Protein AF-A0A522A8Y8-F1 (afdb_monomer_lite)

Structure (mmCIF, N/CA/C/O backbone):
data_AF-A0A522A8Y8-F1
#
_entry.id   AF-A0A522A8Y8-F1
#
loop_
_atom_site.group_PDB
_atom_site.id
_atom_site.type_symbol
_atom_site.label_atom_id
_atom_site.label_alt_id
_atom_site.label_comp_id
_atom_site.label_asym_id
_atom_site.label_entity_id
_atom_site.label_seq_id
_atom_site.pdbx_PDB_ins_code
_atom_site.Cartn_x
_atom_site.Cartn_y
_atom_site.Cartn_z
_atom_site.occupancy
_atom_site.B_iso_or_equiv
_atom_site.auth_seq_id
_atom_site.auth_comp_id
_atom_site.auth_asym_id
_atom_site.auth_atom_id
_atom_site.pdbx_PDB_model_num
ATOM 1 N N . MET A 1 1 ? -6.571 -18.319 19.674 1.00 28.30 1 MET A N 1
ATOM 2 C CA . MET A 1 1 ? -5.149 -18.380 19.270 1.00 28.30 1 MET A CA 1
ATOM 3 C C . MET A 1 1 ? -5.105 -18.487 17.754 1.00 28.30 1 MET A C 1
ATOM 5 O O . MET A 1 1 ? -5.369 -19.559 17.233 1.00 28.30 1 MET A O 1
ATOM 9 N N . ASN A 1 2 ? -4.873 -17.379 17.043 1.00 34.97 2 ASN A N 1
ATOM 10 C CA . ASN A 1 2 ? -4.732 -17.420 15.586 1.00 34.97 2 ASN A CA 1
ATOM 11 C C . ASN A 1 2 ? -3.305 -17.845 15.257 1.00 34.97 2 ASN A C 1
ATOM 13 O O . ASN A 1 2 ? -2.367 -17.076 15.461 1.00 34.97 2 ASN A O 1
ATOM 17 N N . ALA A 1 3 ? -3.158 -19.068 14.753 1.00 38.03 3 ALA A N 1
ATOM 18 C CA . ALA A 1 3 ? -1.988 -19.466 13.996 1.00 38.03 3 ALA A CA 1
ATOM 19 C C . ALA A 1 3 ? -1.937 -18.586 12.739 1.00 38.03 3 ALA A C 1
ATOM 21 O O . ALA A 1 3 ? -2.496 -18.930 11.701 1.00 38.03 3 ALA A O 1
ATOM 22 N N . LEU A 1 4 ? -1.316 -17.408 12.849 1.00 43.78 4 LEU A N 1
ATOM 23 C CA . LEU A 1 4 ? -0.840 -16.664 11.691 1.00 43.78 4 LEU A CA 1
ATOM 24 C C . LEU A 1 4 ? 0.284 -17.508 11.102 1.00 43.78 4 LEU A C 1
ATOM 26 O O . LEU A 1 4 ? 1.453 -17.353 11.454 1.00 43.78 4 LEU A O 1
ATOM 30 N N . ALA A 1 5 ? -0.122 -18.481 10.284 1.00 49.91 5 ALA A N 1
ATOM 31 C CA . ALA A 1 5 ? 0.756 -19.261 9.444 1.00 49.91 5 ALA A CA 1
ATOM 32 C C . ALA A 1 5 ? 1.735 -18.287 8.794 1.00 49.91 5 ALA A C 1
ATOM 34 O O . ALA A 1 5 ? 1.325 -17.258 8.251 1.00 49.91 5 ALA A O 1
ATOM 35 N N . GLN A 1 6 ? 3.025 -18.577 8.933 1.00 57.28 6 GLN A N 1
ATOM 36 C CA . GLN A 1 6 ? 4.073 -17.853 8.240 1.00 57.28 6 GLN A CA 1
ATOM 37 C C . GLN A 1 6 ? 3.699 -17.838 6.758 1.00 57.28 6 GLN A C 1
ATOM 39 O O . GLN A 1 6 ? 3.766 -18.856 6.078 1.00 57.28 6 GLN A O 1
ATOM 44 N N . VAL A 1 7 ? 3.208 -16.701 6.273 1.00 60.19 7 VAL A N 1
ATOM 45 C CA . VAL A 1 7 ? 2.967 -16.534 4.849 1.00 60.19 7 VAL A CA 1
ATOM 46 C C . VAL A 1 7 ? 4.350 -16.445 4.232 1.00 60.19 7 VAL A C 1
ATOM 48 O O . VAL A 1 7 ? 5.104 -15.523 4.552 1.00 60.19 7 VAL A O 1
ATOM 51 N N . ASP A 1 8 ? 4.700 -17.410 3.386 1.00 72.75 8 ASP A N 1
ATOM 52 C CA . ASP A 1 8 ? 5.986 -17.376 2.701 1.00 72.75 8 ASP A CA 1
ATOM 53 C C . ASP A 1 8 ? 6.133 -16.039 1.954 1.00 72.75 8 ASP A C 1
ATOM 55 O O . ASP A 1 8 ? 5.164 -15.571 1.336 1.00 72.75 8 ASP A O 1
ATOM 59 N N . PRO A 1 9 ? 7.329 -15.420 1.947 1.00 68.94 9 PRO A N 1
ATOM 60 C CA . PRO A 1 9 ? 7.547 -14.135 1.291 1.00 68.94 9 PRO A CA 1
ATOM 61 C C . PRO A 1 9 ? 6.972 -14.050 -0.138 1.00 68.94 9 PRO A C 1
ATOM 63 O O . PRO A 1 9 ? 6.302 -13.061 -0.434 1.00 68.94 9 PRO A O 1
ATOM 66 N N . PRO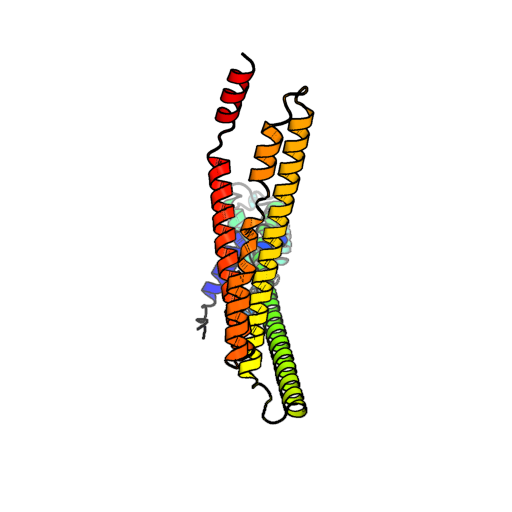 A 1 10 ? 7.103 -15.064 -1.022 1.00 74.88 10 PRO A N 1
ATOM 67 C CA . PRO A 1 10 ? 6.513 -15.025 -2.364 1.00 74.88 10 PRO A CA 1
ATOM 68 C C . PRO A 1 10 ? 4.989 -14.837 -2.387 1.00 74.88 10 PRO A C 1
ATOM 70 O O . PRO A 1 10 ? 4.451 -14.239 -3.320 1.00 74.88 10 PRO A O 1
ATOM 73 N N . THR A 1 11 ? 4.278 -15.334 -1.377 1.00 77.62 11 THR A N 1
ATOM 74 C CA . THR A 1 11 ? 2.822 -15.191 -1.267 1.00 77.62 11 THR A CA 1
ATOM 75 C C . THR A 1 11 ? 2.445 -13.775 -0.831 1.00 77.62 11 THR A C 1
ATOM 77 O O . THR A 1 11 ? 1.519 -13.196 -1.400 1.00 77.62 11 THR A O 1
ATOM 80 N N . ALA A 1 12 ? 3.216 -13.172 0.081 1.00 77.44 12 ALA A N 1
ATOM 81 C CA . ALA A 1 12 ? 3.065 -11.766 0.465 1.00 77.44 12 ALA A CA 1
ATOM 82 C C . ALA A 1 12 ? 3.295 -10.818 -0.730 1.00 77.44 12 ALA A C 1
ATOM 84 O O . ALA A 1 12 ? 2.499 -9.910 -0.969 1.00 77.44 12 ALA A O 1
ATOM 85 N N . TRP A 1 13 ? 4.318 -11.094 -1.546 1.00 81.44 13 TRP A N 1
ATOM 86 C CA . TRP A 1 13 ? 4.577 -10.368 -2.794 1.00 81.44 13 TRP A CA 1
ATOM 87 C C . TRP A 1 13 ? 3.390 -10.430 -3.762 1.00 81.44 13 TRP A C 1
ATOM 89 O O . TRP A 1 13 ? 2.929 -9.398 -4.246 1.00 81.44 13 TRP A O 1
ATOM 99 N N . LYS A 1 14 ? 2.833 -11.628 -3.986 1.00 85.19 14 LYS A N 1
ATOM 100 C CA . LYS A 1 14 ? 1.664 -11.810 -4.862 1.00 85.19 14 LYS A CA 1
ATOM 101 C C . LYS A 1 14 ? 0.424 -11.066 -4.363 1.00 85.19 14 LYS A C 1
ATOM 103 O O . LYS A 1 14 ? -0.373 -10.624 -5.186 1.00 85.19 14 LYS A O 1
ATOM 108 N N . ALA A 1 15 ? 0.224 -10.961 -3.050 1.00 83.62 15 ALA A N 1
ATOM 109 C CA . ALA A 1 15 ? -0.906 -10.228 -2.485 1.00 83.62 15 ALA A CA 1
ATOM 110 C C . ALA A 1 15 ? -0.786 -8.716 -2.750 1.00 83.62 15 ALA A C 1
ATOM 112 O O . ALA A 1 15 ? -1.738 -8.108 -3.241 1.00 83.62 15 ALA A O 1
ATOM 113 N N . ILE A 1 16 ? 0.402 -8.138 -2.534 1.00 86.38 16 ILE A N 1
ATOM 114 C CA . ILE A 1 16 ? 0.683 -6.731 -2.864 1.00 86.38 16 ILE A CA 1
ATOM 115 C C . ILE A 1 16 ? 0.540 -6.481 -4.365 1.00 86.38 16 ILE A C 1
ATOM 117 O O . ILE A 1 16 ? -0.070 -5.491 -4.759 1.00 86.38 16 ILE A O 1
ATOM 121 N N . ASP A 1 17 ? 1.037 -7.389 -5.207 1.00 84.50 17 ASP A N 1
ATOM 122 C CA . ASP A 1 17 ? 0.893 -7.282 -6.660 1.00 84.50 17 ASP A CA 1
ATOM 123 C C . ASP A 1 17 ? -0.574 -7.222 -7.096 1.00 84.50 17 ASP A C 1
ATOM 125 O O . ASP A 1 17 ? -0.945 -6.346 -7.876 1.00 84.50 17 ASP A O 1
ATOM 129 N N . ARG A 1 18 ? -1.425 -8.116 -6.576 1.00 85.50 18 ARG A N 1
ATOM 130 C CA . ARG A 1 18 ? -2.859 -8.126 -6.909 1.00 85.50 18 ARG A CA 1
ATOM 131 C C . ARG A 1 18 ? -3.547 -6.828 -6.500 1.00 85.50 18 ARG A C 1
ATOM 133 O O . ARG A 1 18 ? -4.319 -6.286 -7.286 1.00 85.50 18 ARG A O 1
ATOM 140 N N . LEU A 1 19 ? -3.254 -6.321 -5.302 1.00 83.44 19 LEU A N 1
ATOM 141 C CA . LEU A 1 19 ? -3.822 -5.063 -4.815 1.00 83.44 19 LEU A CA 1
ATOM 142 C C . LEU A 1 19 ? -3.330 -3.865 -5.638 1.00 83.44 19 LEU A C 1
ATOM 144 O O . LEU A 1 19 ? -4.128 -3.036 -6.065 1.00 83.44 19 LEU A O 1
ATOM 148 N N . ALA A 1 20 ? -2.037 -3.806 -5.950 1.00 84.00 20 ALA A N 1
ATOM 149 C CA . ALA A 1 20 ? -1.472 -2.744 -6.778 1.00 84.00 20 ALA A CA 1
ATOM 150 C C . ALA A 1 20 ? -2.010 -2.755 -8.222 1.00 84.00 20 ALA A C 1
ATOM 152 O O . ALA A 1 20 ? -2.013 -1.714 -8.873 1.00 84.00 20 ALA A O 1
ATOM 153 N N . MET A 1 21 ? -2.473 -3.904 -8.731 1.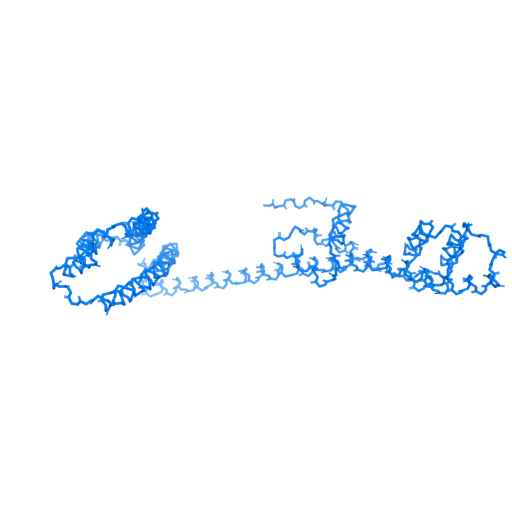00 85.12 21 MET A N 1
ATOM 154 C CA . MET A 1 21 ? -3.103 -4.002 -10.053 1.00 85.12 21 MET A CA 1
ATOM 155 C C . MET A 1 21 ? -4.520 -3.420 -10.105 1.00 85.12 21 MET A C 1
ATOM 157 O O . MET A 1 21 ? -4.924 -2.942 -11.163 1.00 85.12 21 MET A O 1
ATOM 161 N N . VAL A 1 22 ? -5.278 -3.474 -9.004 1.00 84.81 22 VAL A N 1
ATOM 162 C CA . VAL A 1 22 ? -6.660 -2.954 -8.951 1.00 84.81 22 VAL A CA 1
ATOM 163 C C . VAL A 1 22 ? -6.733 -1.489 -8.516 1.00 84.81 22 VAL A C 1
ATOM 165 O O . VAL A 1 22 ? -7.744 -0.827 -8.736 1.00 84.81 22 VAL A O 1
ATOM 168 N N . VAL A 1 23 ? -5.656 -0.966 -7.929 1.00 83.75 23 VAL A N 1
ATOM 169 C CA . VAL A 1 23 ? -5.541 0.428 -7.493 1.00 83.75 23 VAL A CA 1
ATOM 170 C C . VAL A 1 23 ? -5.012 1.288 -8.644 1.00 83.75 23 VAL A C 1
ATOM 172 O O . VAL A 1 23 ? -3.869 1.130 -9.074 1.00 83.75 23 VAL A O 1
ATOM 175 N N . ALA A 1 24 ? -5.802 2.257 -9.117 1.00 79.62 24 ALA A N 1
ATOM 176 C CA . ALA A 1 24 ? -5.362 3.151 -10.191 1.00 79.62 24 ALA A CA 1
ATOM 177 C C . ALA A 1 24 ? -4.494 4.318 -9.677 1.00 79.62 24 ALA A C 1
ATOM 179 O O . ALA A 1 24 ? -3.684 4.885 -10.425 1.00 79.62 24 ALA A O 1
ATOM 180 N N . SER A 1 25 ? -4.651 4.690 -8.402 1.00 82.94 25 SER A N 1
ATOM 181 C CA . SER A 1 25 ? -3.992 5.839 -7.769 1.00 82.94 25 SER A CA 1
ATOM 182 C C . SER A 1 25 ? -3.736 5.605 -6.274 1.00 82.94 25 SER A C 1
ATOM 184 O O . SER A 1 25 ? -4.575 4.982 -5.623 1.00 82.94 25 SER A O 1
ATOM 186 N N . PRO A 1 26 ? -2.660 6.168 -5.683 1.00 80.25 26 PRO A N 1
ATOM 187 C CA . PRO A 1 26 ? -2.419 6.095 -4.240 1.00 80.25 26 PRO A CA 1
ATOM 188 C C . PRO A 1 26 ? -3.603 6.553 -3.375 1.00 80.25 26 PRO A C 1
ATOM 190 O O . PRO A 1 26 ? -3.830 6.006 -2.302 1.00 80.25 26 PRO A O 1
ATOM 193 N N . MET A 1 27 ? -4.404 7.509 -3.860 1.00 81.75 27 MET A N 1
ATOM 194 C CA . MET A 1 27 ? -5.586 8.003 -3.139 1.00 81.75 27 MET A CA 1
ATOM 195 C C . MET A 1 27 ? -6.693 6.951 -2.980 1.00 81.75 27 MET A C 1
ATOM 197 O O . MET A 1 27 ? -7.536 7.083 -2.098 1.00 81.75 27 MET A O 1
ATOM 201 N N . GLU A 1 28 ? -6.716 5.919 -3.824 1.00 85.75 28 GLU A N 1
ATOM 202 C CA . GLU A 1 28 ? -7.723 4.856 -3.760 1.00 85.75 28 GLU A CA 1
ATOM 203 C C . GLU A 1 28 ? -7.328 3.723 -2.813 1.00 85.75 28 GLU A C 1
ATOM 205 O O . GLU A 1 28 ? -8.174 2.891 -2.494 1.00 85.75 28 GLU A O 1
ATOM 210 N N . ILE A 1 29 ? -6.078 3.687 -2.334 1.00 86.62 29 ILE A N 1
ATOM 211 C CA . ILE A 1 29 ? -5.561 2.590 -1.503 1.00 86.62 29 ILE A CA 1
ATOM 212 C C . ILE A 1 29 ? -6.399 2.411 -0.233 1.00 86.62 29 ILE A C 1
ATOM 214 O O . ILE A 1 29 ? -6.689 1.279 0.142 1.00 86.62 29 ILE A O 1
ATOM 218 N N . SER A 1 30 ? -6.872 3.500 0.376 1.00 84.81 30 SER A N 1
ATOM 219 C CA . SER A 1 30 ? -7.714 3.462 1.582 1.00 84.81 30 SER A CA 1
ATOM 220 C C . SER A 1 30 ? -9.070 2.774 1.384 1.00 84.81 30 SER A C 1
ATOM 222 O O . SER A 1 30 ? -9.698 2.373 2.358 1.00 84.81 30 SER A O 1
ATOM 224 N N . ARG A 1 31 ? -9.537 2.609 0.138 1.00 83.69 31 ARG A N 1
ATOM 225 C CA . ARG A 1 31 ? -10.749 1.826 -0.163 1.00 83.69 31 ARG A CA 1
ATOM 226 C C . ARG A 1 31 ? -10.502 0.320 -0.088 1.00 83.69 31 ARG A C 1
ATOM 228 O O . ARG A 1 31 ? -11.449 -0.434 0.104 1.00 83.69 31 ARG A O 1
ATOM 235 N N . TYR A 1 32 ? -9.254 -0.105 -0.273 1.00 84.19 32 TYR A N 1
ATOM 236 C CA . TYR A 1 32 ? -8.856 -1.513 -0.337 1.00 84.19 32 TYR A CA 1
ATOM 237 C C . TYR A 1 32 ? -8.094 -1.971 0.912 1.00 84.19 32 TYR A C 1
ATOM 239 O O . TYR A 1 32 ? -8.131 -3.151 1.254 1.00 84.19 32 TYR A O 1
ATOM 247 N N . VAL A 1 33 ? -7.423 -1.046 1.598 1.00 87.12 33 VAL A N 1
ATOM 248 C CA . VAL A 1 33 ? -6.730 -1.271 2.868 1.00 87.12 33 VAL A CA 1
ATOM 249 C C . VAL A 1 33 ? -7.478 -0.502 3.953 1.00 87.12 33 VAL A C 1
ATOM 251 O O . VAL A 1 33 ? -7.448 0.727 3.974 1.00 87.12 33 VAL A O 1
ATOM 254 N N . GLY A 1 34 ? -8.174 -1.224 4.830 1.00 84.94 34 GLY A N 1
ATOM 255 C CA . GLY A 1 34 ? -9.067 -0.643 5.831 1.00 84.94 34 GLY A CA 1
ATOM 256 C C . GLY A 1 34 ? -9.321 -1.572 7.024 1.00 84.94 34 GLY A C 1
ATOM 257 O O . GLY A 1 34 ? -8.648 -2.594 7.163 1.00 84.94 34 GLY A O 1
ATOM 258 N N . PRO A 1 35 ? -10.304 -1.260 7.888 1.00 82.50 35 PRO A N 1
ATOM 259 C CA . PRO A 1 35 ? -10.541 -1.996 9.135 1.00 82.50 35 PRO A CA 1
ATOM 260 C C . PRO A 1 35 ? -10.802 -3.493 8.946 1.00 82.50 35 PRO A C 1
ATOM 262 O O . PRO A 1 35 ? -10.327 -4.301 9.742 1.00 82.50 35 PRO A O 1
ATOM 265 N N . ASP A 1 36 ? -11.475 -3.852 7.853 1.00 83.19 36 ASP A N 1
ATOM 266 C CA . ASP A 1 36 ? -11.882 -5.228 7.558 1.00 83.19 36 ASP A CA 1
ATOM 267 C C . ASP A 1 36 ? -10.967 -5.925 6.539 1.00 83.19 36 ASP A C 1
ATOM 269 O O . ASP A 1 36 ? -11.177 -7.091 6.208 1.00 83.19 36 ASP A O 1
ATOM 273 N N . SER A 1 37 ? -9.936 -5.242 6.022 1.00 84.00 37 SER A N 1
ATOM 274 C CA . SER A 1 37 ? -9.056 -5.841 5.014 1.00 84.00 37 SER A CA 1
ATOM 275 C C . SER A 1 37 ? -8.177 -6.937 5.617 1.00 84.00 37 SER A C 1
ATOM 277 O O . SER A 1 37 ? -7.649 -6.791 6.726 1.00 84.00 37 SER A O 1
ATOM 279 N N . GLU A 1 38 ? -7.962 -8.011 4.860 1.00 86.62 38 GLU A N 1
ATOM 280 C CA . GLU A 1 38 ? -6.979 -9.037 5.200 1.00 86.62 38 GLU A CA 1
ATOM 281 C C . GLU A 1 38 ? -5.565 -8.469 5.015 1.00 86.62 38 GLU A C 1
ATOM 283 O O . GLU A 1 38 ? -5.185 -8.043 3.922 1.00 86.62 38 GLU A O 1
ATOM 288 N N . LEU A 1 39 ? -4.793 -8.414 6.103 1.00 87.81 39 LEU A N 1
ATOM 289 C CA . LEU A 1 39 ? -3.454 -7.832 6.094 1.00 87.81 39 LEU A CA 1
ATOM 290 C C . LEU A 1 39 ? -2.381 -8.918 6.067 1.00 87.81 39 LEU A C 1
ATOM 292 O O . LEU A 1 39 ? -2.438 -9.878 6.836 1.00 87.81 39 LEU A O 1
ATOM 296 N N . ILE A 1 40 ? -1.341 -8.706 5.259 1.00 89.12 40 ILE A N 1
ATOM 297 C CA . ILE A 1 40 ? -0.088 -9.464 5.360 1.00 89.12 40 ILE A CA 1
ATOM 298 C C . ILE A 1 40 ? 0.462 -9.273 6.777 1.00 89.12 40 ILE A C 1
ATOM 300 O O . ILE A 1 40 ? 0.481 -8.131 7.240 1.00 89.12 40 ILE A O 1
ATOM 304 N N . PRO A 1 41 ? 0.928 -10.321 7.476 1.00 90.00 41 PRO A N 1
ATOM 305 C CA . PRO A 1 41 ? 1.414 -10.149 8.838 1.00 90.00 41 PRO A CA 1
ATOM 306 C C . PRO A 1 41 ? 2.618 -9.191 8.900 1.00 90.00 41 PRO A C 1
ATOM 308 O O . PRO A 1 41 ? 3.468 -9.175 8.007 1.00 90.00 41 PRO A O 1
ATOM 311 N N . ALA A 1 42 ? 2.682 -8.381 9.962 1.00 89.38 42 ALA A N 1
ATOM 312 C CA . ALA A 1 42 ? 3.618 -7.259 10.070 1.00 89.38 42 ALA A CA 1
ATOM 313 C C . ALA A 1 42 ? 5.109 -7.623 9.850 1.00 89.38 42 ALA A C 1
ATOM 315 O O . ALA A 1 42 ? 5.777 -6.890 9.119 1.00 89.38 42 ALA A O 1
ATOM 316 N N . PRO A 1 43 ? 5.648 -8.747 10.378 1.00 88.62 43 PRO A N 1
ATOM 317 C CA . PRO A 1 43 ? 7.050 -9.111 10.147 1.00 88.62 43 PRO A CA 1
ATOM 318 C C . PRO A 1 43 ? 7.370 -9.352 8.665 1.00 88.62 43 PRO A C 1
ATOM 320 O O . PRO A 1 43 ? 8.387 -8.886 8.157 1.00 88.62 43 PRO A O 1
ATOM 323 N N . GLN A 1 44 ? 6.485 -10.049 7.950 1.00 87.88 44 GLN A N 1
ATOM 324 C CA . GLN A 1 44 ? 6.627 -10.308 6.518 1.00 87.88 44 GLN A CA 1
ATOM 325 C C . GLN A 1 44 ? 6.483 -9.018 5.711 1.00 87.88 44 GLN A C 1
ATOM 327 O O . GLN A 1 44 ? 7.234 -8.801 4.761 1.00 87.88 44 GLN A O 1
ATOM 332 N N . LEU A 1 45 ? 5.544 -8.151 6.095 1.00 91.12 45 LEU A N 1
ATOM 333 C CA . LEU A 1 45 ? 5.322 -6.876 5.424 1.00 91.12 45 LEU A CA 1
ATOM 334 C C . LEU A 1 45 ? 6.561 -5.971 5.497 1.00 91.12 45 LEU A C 1
ATOM 336 O O . LEU A 1 45 ? 6.955 -5.412 4.477 1.00 91.12 45 LEU A O 1
ATOM 340 N N . ALA A 1 46 ? 7.231 -5.905 6.652 1.00 90.62 46 ALA A N 1
ATOM 341 C CA . ALA A 1 46 ? 8.466 -5.137 6.819 1.00 90.62 46 ALA A CA 1
ATOM 342 C C . ALA A 1 46 ? 9.585 -5.605 5.867 1.00 90.62 46 ALA A C 1
ATOM 344 O O . ALA A 1 46 ? 10.276 -4.783 5.261 1.00 90.62 46 ALA A O 1
ATOM 345 N N . ILE A 1 47 ? 9.725 -6.924 5.669 1.00 90.81 47 ILE A N 1
ATOM 346 C CA . ILE A 1 47 ? 10.677 -7.501 4.703 1.00 90.81 47 ILE A CA 1
ATOM 347 C C . ILE A 1 47 ? 10.323 -7.064 3.277 1.00 90.81 47 ILE A C 1
ATOM 349 O O . ILE A 1 47 ? 11.206 -6.679 2.508 1.00 90.81 47 ILE A O 1
ATOM 353 N N . VAL A 1 48 ? 9.036 -7.102 2.915 1.00 90.31 48 VAL A N 1
ATOM 354 C CA . VAL A 1 48 ? 8.588 -6.687 1.579 1.00 90.31 48 VAL A CA 1
ATOM 355 C C . VAL A 1 48 ? 8.825 -5.194 1.352 1.00 90.31 48 VAL A C 1
ATOM 357 O O . VAL A 1 48 ? 9.365 -4.838 0.309 1.00 90.31 48 VAL A O 1
ATOM 360 N N . ILE A 1 49 ? 8.499 -4.328 2.316 1.00 93.12 49 ILE A N 1
ATOM 361 C CA . ILE A 1 49 ? 8.748 -2.878 2.229 1.00 93.12 49 ILE A CA 1
ATOM 362 C C . ILE A 1 49 ? 10.242 -2.599 2.066 1.00 93.12 49 ILE A C 1
ATOM 364 O O . ILE A 1 49 ? 10.631 -1.841 1.178 1.00 93.12 49 ILE A O 1
ATOM 368 N N . SER A 1 50 ? 11.087 -3.228 2.887 1.00 93.19 50 SER A N 1
ATOM 369 C CA . SER A 1 50 ? 12.541 -3.062 2.811 1.00 93.19 50 SER A CA 1
ATOM 370 C C . SER A 1 50 ? 13.070 -3.429 1.424 1.00 93.19 50 SER A C 1
ATOM 372 O O . SER A 1 50 ? 13.771 -2.633 0.797 1.00 93.19 50 SER A O 1
ATOM 374 N N . LYS A 1 51 ? 12.651 -4.583 0.894 1.00 91.31 51 LYS A N 1
ATOM 375 C CA . LYS A 1 51 ? 13.059 -5.032 -0.437 1.00 91.31 51 LYS A CA 1
ATOM 376 C C . LYS A 1 51 ? 12.495 -4.149 -1.554 1.00 91.31 51 LYS A C 1
ATOM 378 O O . LYS A 1 51 ? 13.232 -3.808 -2.468 1.00 91.31 51 LYS A O 1
ATOM 383 N N . LEU A 1 52 ? 11.241 -3.701 -1.463 1.00 91.56 52 LEU A N 1
ATOM 384 C CA . LEU A 1 52 ? 10.670 -2.737 -2.412 1.00 91.56 52 LEU A CA 1
ATOM 385 C C . LEU A 1 52 ? 11.452 -1.419 -2.420 1.00 91.56 52 LEU A C 1
ATOM 387 O O . LEU A 1 52 ? 11.701 -0.879 -3.490 1.00 91.56 52 LEU A O 1
ATOM 391 N N . ARG A 1 53 ? 11.872 -0.907 -1.257 1.00 94.00 53 ARG A N 1
ATOM 392 C CA . ARG A 1 53 ? 12.701 0.308 -1.158 1.00 94.00 53 ARG A CA 1
ATOM 393 C C . ARG A 1 53 ? 14.107 0.100 -1.723 1.00 94.00 53 ARG A C 1
ATOM 395 O O . ARG A 1 53 ? 14.635 0.999 -2.373 1.00 94.00 53 ARG A O 1
ATOM 402 N N . GLN A 1 54 ? 14.702 -1.072 -1.517 1.00 91.75 54 GLN A N 1
ATOM 403 C CA . GLN A 1 54 ? 15.982 -1.431 -2.131 1.00 91.75 54 GLN A CA 1
ATOM 404 C C . GLN A 1 54 ? 15.861 -1.515 -3.660 1.00 91.75 54 GLN A C 1
ATOM 406 O O . GLN A 1 54 ? 16.678 -0.949 -4.380 1.00 91.75 54 GLN A O 1
ATOM 411 N N . ASP A 1 55 ? 14.785 -2.124 -4.157 1.00 89.38 55 ASP A N 1
ATOM 412 C CA . ASP A 1 55 ? 14.467 -2.244 -5.583 1.00 89.38 55 ASP A CA 1
ATOM 413 C C . ASP A 1 55 ? 14.113 -0.892 -6.247 1.00 89.38 55 ASP A C 1
ATOM 415 O O . ASP A 1 55 ? 13.834 -0.847 -7.450 1.00 89.38 55 ASP A O 1
ATOM 419 N N . MET A 1 56 ? 14.082 0.202 -5.480 1.00 92.94 56 MET A N 1
ATOM 420 C CA . MET A 1 56 ? 13.836 1.572 -5.943 1.00 92.94 56 MET A CA 1
ATOM 421 C C . MET A 1 56 ? 15.116 2.410 -6.060 1.00 92.94 56 MET A C 1
ATOM 423 O O . MET A 1 56 ? 15.031 3.574 -6.450 1.00 92.94 56 MET A O 1
ATOM 427 N N . GLN A 1 57 ? 16.285 1.840 -5.755 1.00 94.12 57 GLN A N 1
ATOM 428 C CA . GLN A 1 57 ? 17.561 2.522 -5.962 1.00 94.12 57 GLN A CA 1
ATOM 429 C C . GLN A 1 57 ? 17.870 2.676 -7.460 1.00 94.12 57 GLN A C 1
ATOM 431 O O . GLN A 1 57 ? 17.577 1.750 -8.222 1.00 94.12 57 GLN A O 1
ATOM 436 N N . PRO A 1 58 ? 18.448 3.815 -7.889 1.00 95.62 58 PRO A N 1
ATOM 437 C CA . PRO A 1 58 ? 18.869 4.013 -9.273 1.00 95.62 58 PRO A CA 1
ATOM 438 C C . PRO A 1 58 ? 19.858 2.940 -9.737 1.00 95.62 58 PRO A C 1
ATOM 440 O O . PRO A 1 58 ? 20.649 2.427 -8.943 1.00 95.62 58 PRO A O 1
ATOM 443 N N . ALA A 1 59 ? 19.806 2.606 -11.024 1.00 94.00 59 ALA A N 1
ATOM 444 C CA . ALA A 1 59 ? 20.767 1.708 -11.645 1.00 94.00 59 ALA A CA 1
ATOM 445 C C . ALA A 1 59 ? 22.169 2.330 -11.647 1.00 94.00 59 ALA A C 1
ATOM 447 O O . ALA A 1 59 ? 22.343 3.541 -11.792 1.00 94.00 59 ALA A O 1
ATOM 448 N N . THR A 1 60 ? 23.190 1.487 -11.556 1.00 95.94 60 THR A N 1
ATOM 449 C CA . THR A 1 60 ? 24.556 1.913 -11.861 1.00 95.94 60 THR A CA 1
ATOM 450 C C . THR A 1 60 ? 24.689 2.254 -13.348 1.00 95.94 60 THR A C 1
ATOM 452 O O . THR A 1 60 ? 23.931 1.770 -14.193 1.00 95.94 60 THR A O 1
ATOM 455 N N . THR A 1 61 ? 25.688 3.064 -13.704 1.00 95.56 61 THR A N 1
ATOM 456 C CA . THR A 1 61 ? 25.967 3.414 -15.108 1.00 95.56 61 THR A CA 1
ATOM 457 C C . THR A 1 61 ? 26.212 2.175 -15.977 1.00 95.56 61 THR A C 1
ATOM 459 O O . THR A 1 61 ? 25.809 2.150 -17.139 1.00 95.56 61 THR A O 1
ATOM 462 N N . GLU A 1 62 ? 26.833 1.131 -15.419 1.00 96.62 62 GLU A N 1
ATOM 463 C CA . GLU A 1 62 ? 27.069 -0.141 -16.108 1.00 96.62 62 GLU A CA 1
ATOM 464 C C . GLU A 1 62 ? 25.752 -0.874 -16.410 1.00 96.62 62 GLU A C 1
ATOM 466 O O . GLU A 1 62 ? 25.476 -1.208 -17.563 1.00 96.62 62 GLU A O 1
ATOM 471 N N . GLU A 1 63 ? 24.886 -1.038 -15.407 1.00 96.75 63 GLU A N 1
ATOM 472 C CA . GLU A 1 63 ? 23.566 -1.667 -15.562 1.00 96.75 63 GLU A CA 1
ATOM 473 C C . GLU A 1 63 ? 22.655 -0.888 -16.523 1.00 96.75 63 GLU A C 1
ATOM 475 O O . GLU A 1 63 ? 21.929 -1.475 -17.339 1.00 96.75 63 GLU A O 1
ATOM 480 N N . ALA A 1 64 ? 22.702 0.445 -16.456 1.00 96.06 64 ALA A N 1
ATOM 481 C CA . ALA A 1 64 ? 21.988 1.323 -17.374 1.00 96.06 64 ALA A CA 1
ATOM 482 C C . ALA A 1 64 ? 22.512 1.178 -18.810 1.00 96.06 64 ALA A C 1
ATOM 484 O O . ALA A 1 64 ? 21.722 1.116 -19.757 1.00 96.06 64 ALA A O 1
ATOM 485 N N . GLY A 1 65 ? 23.832 1.053 -18.980 1.00 96.38 65 GLY A N 1
ATOM 486 C CA . GLY A 1 65 ? 24.474 0.794 -20.266 1.00 96.38 65 GLY A CA 1
ATOM 487 C C . GLY A 1 65 ? 24.035 -0.534 -20.884 1.00 96.38 65 GLY A C 1
ATOM 488 O O . GLY A 1 65 ? 23.634 -0.565 -22.050 1.00 96.38 65 GLY A O 1
ATOM 489 N N . GLU A 1 66 ? 24.028 -1.618 -20.107 1.00 96.81 66 GLU A N 1
ATOM 490 C CA . GLU A 1 66 ? 23.537 -2.925 -20.567 1.00 96.81 66 GLU A CA 1
ATOM 491 C C . GLU A 1 66 ? 22.055 -2.879 -20.945 1.00 96.81 66 GLU A C 1
ATOM 493 O O . GLU A 1 66 ? 21.653 -3.341 -22.015 1.00 96.81 66 GLU A O 1
ATOM 498 N N . THR A 1 67 ? 21.228 -2.232 -20.126 1.00 96.06 67 THR A N 1
ATOM 499 C CA . THR A 1 67 ? 19.802 -2.072 -20.431 1.00 96.06 67 THR A CA 1
ATOM 500 C C . THR A 1 67 ? 19.581 -1.242 -21.697 1.00 96.06 67 THR A C 1
ATOM 502 O O . THR A 1 67 ? 18.736 -1.592 -22.521 1.00 96.06 67 THR A O 1
ATOM 505 N N . THR A 1 68 ? 20.368 -0.186 -21.908 1.00 96.44 68 THR A N 1
ATOM 506 C CA . THR A 1 68 ? 20.322 0.641 -23.124 1.00 96.44 68 THR A CA 1
ATOM 507 C C . THR A 1 68 ? 20.622 -0.187 -24.370 1.00 96.44 68 THR A C 1
ATOM 509 O O . THR A 1 68 ? 19.905 -0.086 -25.368 1.00 96.44 68 THR A O 1
ATOM 512 N N . LYS A 1 69 ? 21.632 -1.066 -24.313 1.00 95.38 69 LYS A N 1
ATOM 513 C CA . LYS A 1 69 ? 21.929 -2.001 -25.409 1.00 95.38 69 LYS A CA 1
ATOM 514 C C . LYS A 1 69 ? 20.734 -2.907 -25.693 1.00 95.38 69 LYS A C 1
ATOM 516 O O . LYS A 1 69 ? 20.372 -3.077 -26.853 1.00 95.38 69 LYS A O 1
ATOM 521 N N . VAL A 1 70 ? 20.083 -3.435 -24.654 1.00 95.44 70 VAL A N 1
ATOM 522 C CA . VAL A 1 70 ? 18.876 -4.263 -24.807 1.00 95.44 70 VAL A CA 1
ATOM 523 C C . VAL A 1 70 ? 17.746 -3.478 -25.474 1.00 95.44 70 VAL A C 1
ATOM 525 O O . VAL A 1 70 ? 17.120 -4.006 -26.389 1.00 95.44 70 VAL A O 1
ATOM 528 N N . VAL A 1 71 ? 17.501 -2.221 -25.083 1.00 94.94 71 VAL A N 1
ATOM 529 C CA . VAL A 1 71 ? 16.468 -1.368 -25.703 1.00 94.94 71 VAL A CA 1
ATOM 530 C C . VAL A 1 71 ? 16.674 -1.266 -27.215 1.00 94.94 71 VAL A C 1
ATOM 532 O O . VAL A 1 71 ? 15.720 -1.473 -27.964 1.00 94.94 71 VAL A O 1
ATOM 535 N N . PHE A 1 72 ? 17.904 -1.015 -27.668 1.00 94.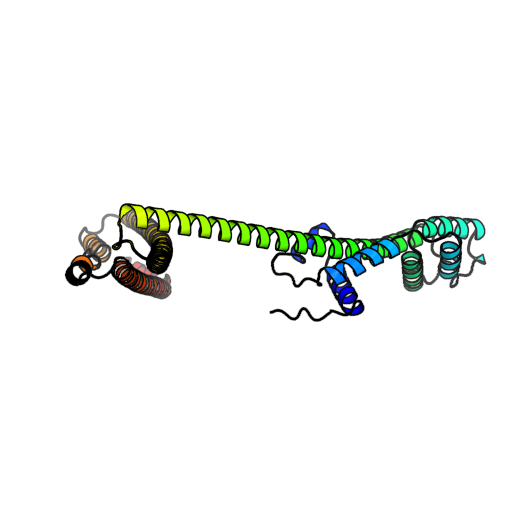81 72 PHE A N 1
ATOM 536 C CA . PHE A 1 72 ? 18.206 -0.823 -29.088 1.00 94.81 72 PHE A CA 1
ATOM 537 C C . PHE A 1 72 ? 18.491 -2.109 -29.876 1.00 94.81 72 PHE A C 1
ATOM 539 O O . PHE A 1 72 ? 18.445 -2.065 -31.101 1.00 94.81 72 PHE A O 1
ATOM 546 N N . ALA A 1 73 ? 18.735 -3.247 -29.218 1.00 93.75 73 ALA A N 1
ATOM 547 C CA . ALA A 1 73 ? 19.148 -4.497 -29.867 1.00 93.75 73 ALA A CA 1
ATOM 548 C C . ALA A 1 73 ? 18.280 -4.944 -31.069 1.00 93.75 73 ALA A C 1
ATOM 550 O O . ALA A 1 73 ? 18.851 -5.430 -32.045 1.00 93.75 73 ALA A O 1
ATOM 551 N N . PRO A 1 74 ? 16.940 -4.781 -31.067 1.00 92.50 74 PRO A N 1
ATOM 552 C CA . PRO A 1 74 ? 16.113 -5.179 -32.209 1.00 92.50 74 PRO A CA 1
ATOM 553 C C . PRO A 1 74 ? 16.157 -4.215 -33.402 1.00 92.50 74 PRO A C 1
ATOM 555 O O . PRO A 1 74 ? 15.598 -4.529 -34.453 1.00 92.50 74 PRO A O 1
ATOM 558 N N . PHE A 1 75 ? 16.756 -3.031 -33.252 1.00 90.62 75 PHE A N 1
ATOM 559 C CA . PHE A 1 75 ? 16.648 -1.949 -34.224 1.00 90.62 75 PHE A CA 1
ATOM 560 C C . PHE A 1 75 ? 17.976 -1.722 -34.958 1.00 90.62 75 PHE A C 1
ATOM 562 O O . PHE A 1 75 ? 19.032 -1.629 -34.331 1.00 90.62 75 PHE A O 1
ATOM 569 N N . PRO A 1 76 ? 17.959 -1.580 -36.295 1.00 89.31 76 PRO A N 1
ATOM 570 C CA . PRO A 1 76 ? 19.171 -1.294 -37.050 1.00 89.31 76 PRO A CA 1
ATOM 571 C C . PRO A 1 76 ? 19.657 0.133 -36.760 1.00 89.31 76 PRO A C 1
ATOM 573 O O . PRO A 1 76 ? 19.056 1.112 -37.206 1.00 89.31 76 PRO A O 1
ATOM 576 N N . MET A 1 77 ? 20.781 0.249 -36.049 1.00 87.06 77 MET A N 1
ATOM 577 C CA . MET A 1 77 ? 21.362 1.537 -35.639 1.00 87.06 77 MET A CA 1
ATOM 578 C C . MET A 1 77 ? 21.767 2.430 -36.818 1.00 87.06 77 MET A C 1
ATOM 580 O O . MET A 1 77 ? 21.808 3.646 -36.671 1.00 87.06 77 MET A O 1
ATOM 584 N N . SER A 1 78 ? 21.984 1.859 -38.007 1.00 85.50 78 SER A N 1
ATOM 585 C CA . SER A 1 78 ? 22.262 2.611 -39.240 1.00 85.50 78 SER A CA 1
ATOM 586 C C . SER A 1 78 ? 21.119 3.530 -39.686 1.00 85.50 78 SER A C 1
ATOM 588 O O . SER A 1 78 ? 21.332 4.388 -40.536 1.00 85.50 78 SER A O 1
ATOM 590 N N . ARG A 1 79 ? 19.908 3.359 -39.138 1.00 84.94 79 ARG A N 1
ATOM 591 C CA . ARG A 1 79 ? 18.750 4.223 -39.421 1.00 84.94 79 ARG A CA 1
ATOM 592 C C . ARG A 1 79 ? 18.683 5.469 -38.533 1.00 84.94 79 ARG A C 1
ATOM 594 O O . ARG A 1 79 ? 17.781 6.282 -38.713 1.00 84.94 79 ARG A O 1
ATOM 601 N N . LEU A 1 80 ? 19.584 5.606 -37.562 1.00 87.56 80 LEU A N 1
ATOM 602 C CA . LEU A 1 80 ? 19.676 6.783 -36.702 1.00 87.56 80 LEU A CA 1
ATOM 603 C C . LEU A 1 80 ? 20.672 7.788 -37.286 1.00 87.56 80 LEU A C 1
ATOM 605 O O . LEU A 1 80 ? 21.749 7.403 -37.732 1.00 87.56 80 LEU A O 1
ATOM 609 N N . ASN A 1 81 ? 20.335 9.079 -37.220 1.00 88.38 81 ASN A N 1
ATOM 610 C CA . ASN A 1 81 ? 21.221 10.156 -37.679 1.00 88.38 81 ASN A CA 1
ATOM 611 C C . ASN A 1 81 ? 22.510 10.246 -36.843 1.00 88.38 81 ASN A C 1
ATOM 613 O O . ASN A 1 81 ? 23.588 10.430 -37.396 1.00 88.38 81 ASN A O 1
ATOM 617 N N . ASP A 1 82 ? 22.394 10.105 -35.518 1.00 92.88 82 ASP A N 1
ATOM 618 C CA . ASP A 1 82 ? 23.523 10.029 -34.583 1.00 92.88 82 ASP A CA 1
ATOM 619 C C . ASP A 1 82 ? 23.246 8.927 -33.542 1.00 92.88 82 ASP A C 1
ATOM 621 O O . ASP A 1 82 ? 22.591 9.170 -32.519 1.00 92.88 82 ASP A O 1
ATOM 625 N N . PRO A 1 83 ? 23.692 7.686 -33.809 1.00 91.12 83 PRO A N 1
ATOM 626 C CA . PRO A 1 83 ? 23.471 6.562 -32.907 1.00 91.12 83 PRO A CA 1
ATOM 627 C C . PRO A 1 83 ? 24.149 6.752 -31.543 1.00 91.12 83 PRO A C 1
ATOM 629 O O . PRO A 1 83 ? 23.608 6.318 -30.528 1.00 91.12 83 PRO A O 1
ATOM 632 N N . GLY A 1 84 ? 25.312 7.414 -31.504 1.00 93.44 84 GLY A N 1
ATOM 633 C CA . GLY A 1 84 ? 26.080 7.623 -30.276 1.00 93.44 84 GLY A CA 1
ATOM 634 C C . GLY A 1 84 ? 25.374 8.582 -29.323 1.00 93.44 84 GLY A C 1
ATOM 635 O O . GLY A 1 84 ? 25.216 8.278 -28.138 1.00 93.44 84 GLY A O 1
ATOM 636 N N . LEU A 1 85 ? 24.876 9.704 -29.847 1.00 93.94 85 LEU A N 1
ATOM 637 C CA . LEU A 1 85 ? 24.076 10.648 -29.069 1.00 93.94 85 LEU A CA 1
ATOM 638 C C . LEU A 1 85 ? 22.769 10.013 -28.578 1.00 93.94 85 LEU A C 1
ATOM 640 O O . LEU A 1 85 ? 22.416 10.184 -27.412 1.00 93.94 85 LEU A O 1
ATOM 644 N N . ALA A 1 86 ? 22.075 9.256 -29.435 1.00 92.00 86 ALA A N 1
ATOM 645 C CA . ALA A 1 86 ? 20.831 8.581 -29.066 1.00 92.00 86 ALA A CA 1
ATOM 646 C C . ALA A 1 86 ? 21.036 7.573 -27.923 1.00 92.00 86 ALA A C 1
ATOM 648 O O . ALA A 1 86 ? 20.270 7.574 -26.958 1.00 92.00 86 ALA A O 1
ATOM 649 N N . MET A 1 87 ? 22.092 6.754 -27.995 1.00 93.50 87 MET A N 1
ATOM 650 C CA . MET A 1 87 ? 22.437 5.814 -26.926 1.00 93.50 87 MET A CA 1
ATOM 651 C C . MET A 1 87 ? 22.797 6.531 -25.627 1.00 93.50 87 MET A C 1
ATOM 653 O O . MET A 1 87 ? 22.341 6.105 -24.572 1.00 93.50 87 MET A O 1
ATOM 657 N N . ARG A 1 88 ? 23.568 7.626 -25.687 1.00 95.94 88 ARG A N 1
ATOM 658 C CA . ARG A 1 88 ? 23.940 8.392 -24.489 1.00 95.94 88 ARG A CA 1
ATOM 659 C C . ARG A 1 88 ? 22.719 8.988 -23.791 1.00 95.94 88 ARG A C 1
ATOM 661 O O . ARG A 1 88 ? 22.576 8.804 -22.593 1.00 95.94 88 ARG A O 1
ATOM 668 N N . ILE A 1 89 ? 21.811 9.618 -24.542 1.00 96.06 89 ILE A N 1
ATOM 669 C CA . ILE A 1 89 ? 20.573 10.187 -23.981 1.00 96.06 89 ILE A CA 1
ATOM 670 C C . ILE A 1 89 ? 19.752 9.102 -23.277 1.00 96.06 89 ILE A C 1
ATOM 672 O O . ILE A 1 89 ? 19.288 9.303 -22.160 1.00 96.06 89 ILE A O 1
ATOM 676 N N . VAL A 1 90 ? 19.578 7.941 -23.913 1.00 96.06 90 VAL A N 1
ATOM 677 C CA . VAL A 1 90 ? 18.811 6.837 -23.322 1.00 96.06 90 VAL A CA 1
ATOM 678 C C . VAL A 1 90 ? 19.513 6.238 -22.104 1.00 96.06 90 VAL A C 1
ATOM 680 O O . VAL A 1 90 ? 18.835 5.902 -21.138 1.00 96.06 90 VAL A O 1
ATOM 683 N N . LEU A 1 91 ? 20.842 6.135 -22.122 1.00 96.94 91 LEU A N 1
ATOM 684 C CA . LEU A 1 91 ? 21.625 5.689 -20.973 1.00 96.94 91 LEU A CA 1
ATOM 685 C C . LEU A 1 91 ? 21.429 6.622 -19.783 1.00 96.94 91 LEU A C 1
ATOM 687 O O . LEU A 1 91 ? 21.077 6.139 -18.708 1.00 96.94 91 LEU A O 1
ATOM 691 N N . ASP A 1 92 ? 21.604 7.929 -19.989 1.00 96.81 92 ASP A N 1
ATOM 692 C CA . ASP A 1 92 ? 21.442 8.940 -18.941 1.00 96.81 92 ASP A CA 1
ATOM 693 C C . ASP A 1 92 ? 20.027 8.864 -18.348 1.00 96.81 92 ASP A C 1
ATOM 695 O O . ASP A 1 92 ? 19.861 8.822 -17.133 1.00 96.81 92 ASP A O 1
ATOM 699 N N . MET A 1 93 ? 19.010 8.717 -19.205 1.00 96.62 93 MET A N 1
ATOM 700 C CA . MET A 1 93 ? 17.628 8.531 -18.763 1.00 96.62 93 MET A CA 1
ATOM 701 C C . MET A 1 93 ? 17.422 7.245 -17.962 1.00 96.62 93 MET A C 1
ATOM 703 O O . MET A 1 93 ? 16.729 7.273 -16.957 1.00 96.62 93 MET A O 1
ATOM 707 N N . ILE A 1 94 ? 17.965 6.103 -18.396 1.00 96.06 94 ILE A N 1
ATOM 708 C CA . ILE A 1 94 ? 17.779 4.822 -17.696 1.00 96.06 94 ILE A CA 1
ATOM 709 C C . ILE A 1 94 ? 18.515 4.817 -16.353 1.00 96.06 94 ILE A C 1
ATOM 711 O O . ILE A 1 94 ? 18.005 4.226 -15.402 1.00 96.06 94 ILE A O 1
ATOM 715 N N . ALA A 1 95 ? 19.669 5.480 -16.257 1.00 96.62 95 ALA A N 1
ATOM 716 C CA . ALA A 1 95 ? 20.464 5.560 -15.033 1.00 96.62 95 ALA A CA 1
ATOM 717 C C . ALA A 1 95 ? 19.718 6.240 -13.870 1.00 96.62 95 ALA A C 1
ATOM 719 O O . ALA A 1 95 ? 19.997 5.950 -12.711 1.00 96.62 95 ALA A O 1
ATOM 720 N N . GLU A 1 96 ? 18.724 7.087 -14.156 1.00 96.44 96 GLU A N 1
ATOM 721 C CA . GLU A 1 96 ? 17.865 7.703 -13.133 1.00 96.44 96 GLU A CA 1
ATOM 722 C C . GLU A 1 96 ? 16.849 6.726 -12.514 1.00 96.44 96 GLU A C 1
ATOM 724 O O . GLU A 1 96 ? 16.245 7.020 -11.479 1.00 96.44 96 GLU A O 1
ATOM 729 N N . TYR A 1 97 ? 16.649 5.552 -13.121 1.00 96.62 97 TYR A N 1
ATOM 730 C CA . TYR A 1 97 ? 15.656 4.570 -12.697 1.00 96.62 97 TYR A CA 1
ATOM 731 C C . TYR A 1 97 ? 16.314 3.280 -12.201 1.00 96.62 97 TYR A C 1
ATOM 733 O O . TYR A 1 97 ? 17.434 2.951 -12.584 1.00 96.62 97 TYR A O 1
ATOM 741 N N . PRO A 1 98 ? 15.606 2.482 -11.384 1.00 96.31 98 PRO A N 1
ATOM 742 C CA . PRO A 1 98 ? 16.104 1.176 -10.975 1.00 96.31 98 PRO A CA 1
ATOM 743 C C . PRO A 1 98 ? 16.319 0.229 -12.156 1.00 96.31 98 PRO A C 1
ATOM 745 O O . PRO A 1 98 ? 15.501 0.177 -13.077 1.00 96.31 98 PRO A O 1
ATOM 748 N N . VAL A 1 99 ? 17.345 -0.623 -12.083 1.00 94.00 99 VAL A N 1
ATOM 749 C CA . VAL A 1 99 ? 17.699 -1.583 -13.152 1.00 94.00 99 VAL A CA 1
ATOM 750 C C . VAL A 1 99 ? 16.509 -2.436 -13.605 1.00 94.00 99 VAL A C 1
ATOM 752 O O . VAL A 1 99 ? 16.232 -2.591 -14.796 1.00 94.00 99 VAL A O 1
ATOM 755 N N . GLY A 1 100 ? 15.708 -2.921 -12.655 1.00 92.12 100 GLY A N 1
ATOM 756 C CA . GLY A 1 100 ? 14.521 -3.707 -12.975 1.00 92.12 100 GLY A CA 1
ATOM 757 C C . GLY A 1 100 ? 13.399 -2.907 -13.660 1.00 92.12 100 GLY A C 1
ATOM 758 O O . GLY A 1 100 ? 12.616 -3.506 -14.395 1.00 92.12 100 GLY A O 1
ATOM 759 N N . VAL A 1 101 ? 13.320 -1.584 -13.456 1.00 95.56 101 VAL A N 1
ATOM 760 C CA . VAL A 1 101 ? 12.424 -0.682 -14.210 1.00 95.56 101 VAL A CA 1
ATOM 761 C C . VAL A 1 101 ? 12.921 -0.548 -15.644 1.00 95.56 101 VAL A C 1
ATOM 763 O O . VAL A 1 101 ? 12.126 -0.684 -16.571 1.00 95.56 101 VAL A O 1
ATOM 766 N N . GLY A 1 102 ? 14.231 -0.376 -15.830 1.00 95.12 102 GLY A N 1
ATOM 767 C CA . GLY A 1 102 ? 14.860 -0.336 -17.147 1.00 95.12 102 GLY A CA 1
ATOM 768 C C . GLY A 1 102 ? 14.591 -1.600 -17.973 1.00 95.12 102 GLY A C 1
ATOM 769 O O . GLY A 1 102 ? 14.138 -1.514 -19.115 1.00 95.12 102 GLY A O 1
ATOM 770 N N . HIS A 1 103 ? 14.773 -2.788 -17.390 1.00 95.06 103 HIS A N 1
ATOM 771 C CA . HIS A 1 103 ? 14.471 -4.054 -18.071 1.00 95.06 103 HIS A CA 1
ATOM 772 C C . HIS A 1 103 ? 12.988 -4.217 -18.428 1.00 95.06 103 HIS A C 1
ATOM 774 O O . HIS A 1 103 ? 12.654 -4.741 -19.492 1.00 95.06 103 HIS A O 1
ATOM 780 N N . GLU A 1 104 ? 12.083 -3.799 -17.543 1.00 94.88 104 GLU A N 1
ATOM 781 C CA . GLU A 1 104 ? 10.644 -3.856 -17.800 1.00 94.88 104 GLU A CA 1
ATOM 782 C C . GLU A 1 104 ? 10.238 -2.884 -18.916 1.00 94.88 104 GLU A C 1
ATOM 784 O O . GLU A 1 104 ? 9.487 -3.267 -19.816 1.00 94.88 104 GLU A O 1
ATOM 789 N N . ALA A 1 105 ? 10.794 -1.670 -18.903 1.00 95.62 105 ALA A N 1
ATOM 790 C CA . ALA A 1 105 ? 10.611 -0.677 -19.952 1.00 95.62 105 ALA A CA 1
ATOM 791 C C . ALA A 1 105 ? 11.133 -1.181 -21.304 1.00 95.62 105 ALA A C 1
ATOM 793 O O . ALA A 1 105 ? 10.417 -1.088 -22.297 1.00 95.62 105 ALA A O 1
ATOM 794 N N . ALA A 1 106 ? 12.318 -1.801 -21.345 1.00 95.38 106 ALA A N 1
ATOM 795 C CA . ALA A 1 106 ? 12.875 -2.378 -22.568 1.00 95.38 106 ALA A CA 1
ATOM 796 C C . ALA A 1 106 ? 11.938 -3.426 -23.195 1.00 95.38 106 ALA A C 1
ATOM 798 O O . ALA A 1 106 ? 11.638 -3.361 -24.387 1.00 95.38 106 ALA A O 1
ATOM 799 N N . ARG A 1 107 ? 11.392 -4.344 -22.382 1.00 94.81 107 ARG A N 1
ATOM 800 C CA . ARG A 1 107 ? 10.415 -5.344 -22.853 1.00 94.81 107 ARG A CA 1
ATOM 801 C C . ARG A 1 107 ? 9.136 -4.705 -23.383 1.00 94.81 107 ARG A C 1
ATOM 803 O O . ARG A 1 107 ? 8.567 -5.201 -24.352 1.00 94.81 107 ARG A O 1
ATOM 810 N N . ASP A 1 108 ? 8.650 -3.656 -22.730 1.00 94.06 108 ASP A N 1
ATOM 811 C CA . ASP A 1 108 ? 7.442 -2.952 -23.155 1.00 94.06 108 ASP A CA 1
ATOM 812 C C . ASP A 1 108 ? 7.662 -2.209 -24.480 1.00 94.06 108 ASP A C 1
ATOM 814 O O . ASP A 1 108 ? 6.853 -2.330 -25.399 1.00 94.06 108 ASP A O 1
ATOM 818 N N . ILE A 1 109 ? 8.813 -1.550 -24.632 1.00 94.88 109 ILE A N 1
ATOM 819 C CA . ILE A 1 109 ? 9.229 -0.910 -25.883 1.00 94.88 109 ILE A CA 1
ATOM 820 C C . ILE A 1 109 ? 9.285 -1.935 -27.015 1.00 94.88 109 ILE A C 1
ATOM 822 O O . ILE A 1 109 ? 8.687 -1.704 -28.058 1.00 94.88 109 ILE A O 1
ATOM 826 N N . HIS A 1 110 ? 9.917 -3.095 -26.808 1.00 93.06 110 HIS A N 1
ATOM 827 C CA . HIS A 1 110 ? 9.998 -4.148 -27.833 1.00 93.06 110 HIS A CA 1
ATOM 828 C C . HIS A 1 110 ? 8.633 -4.713 -28.239 1.00 93.06 110 HIS A C 1
ATOM 830 O O . HIS A 1 110 ? 8.470 -5.217 -29.349 1.00 93.06 110 HIS A O 1
ATOM 836 N N . ARG A 1 111 ? 7.633 -4.647 -27.354 1.00 91.62 111 ARG A N 1
ATOM 837 C CA . ARG A 1 111 ? 6.262 -5.070 -27.676 1.00 91.62 111 ARG A CA 1
ATOM 838 C C . ARG A 1 111 ? 5.515 -4.026 -28.500 1.00 91.62 111 ARG A C 1
ATOM 840 O O . ARG A 1 111 ? 4.753 -4.408 -29.389 1.00 91.62 111 ARG A O 1
ATOM 847 N N . GLN A 1 112 ? 5.706 -2.747 -28.179 1.00 90.81 112 GLN A N 1
ATOM 848 C CA . GLN A 1 112 ? 4.938 -1.626 -28.730 1.00 90.81 112 GLN A CA 1
ATOM 849 C C . GLN A 1 112 ? 5.558 -1.039 -30.001 1.00 90.81 112 GLN A C 1
ATOM 851 O O . GLN A 1 112 ? 4.840 -0.648 -30.917 1.00 90.81 112 GLN A O 1
ATOM 856 N N . VAL A 1 113 ? 6.885 -0.998 -30.069 1.00 87.19 113 VAL A N 1
ATOM 857 C CA . VAL A 1 113 ? 7.651 -0.383 -31.148 1.00 87.19 113 VAL A CA 1
ATOM 858 C C . VAL A 1 113 ? 8.330 -1.494 -31.943 1.00 87.19 113 VAL A C 1
ATOM 860 O O . VAL A 1 113 ? 9.194 -2.193 -31.423 1.00 87.19 113 VAL A O 1
ATOM 863 N N . ARG A 1 114 ? 7.914 -1.689 -33.201 1.00 80.81 114 ARG A N 1
ATOM 864 C CA . ARG A 1 114 ? 8.397 -2.806 -34.039 1.00 80.81 114 ARG A CA 1
ATOM 865 C C . ARG A 1 114 ? 9.248 -2.392 -35.234 1.00 80.81 114 ARG A C 1
ATOM 867 O O . ARG A 1 114 ? 10.063 -3.183 -35.688 1.00 80.81 114 ARG A O 1
ATOM 874 N N . GLU A 1 115 ? 9.049 -1.187 -35.759 1.00 82.38 115 GLU A N 1
ATOM 875 C CA . GLU A 1 115 ? 9.569 -0.815 -37.085 1.00 82.38 115 GLU A CA 1
ATOM 876 C C . GLU A 1 115 ? 10.689 0.235 -37.037 1.00 82.38 115 GLU A C 1
ATOM 878 O O . GLU A 1 115 ? 11.632 0.188 -37.833 1.00 82.38 115 GLU A O 1
ATOM 883 N N . PHE A 1 116 ? 10.624 1.148 -36.066 1.00 86.44 116 PHE A N 1
ATOM 884 C CA . PHE A 1 116 ? 11.565 2.255 -35.905 1.00 86.44 116 PHE A CA 1
ATOM 885 C C . PHE A 1 116 ? 12.228 2.206 -34.535 1.00 86.44 116 PHE A C 1
ATOM 887 O O . PHE A 1 116 ? 11.615 1.772 -33.567 1.00 86.44 116 PHE A O 1
ATOM 894 N N . ALA A 1 117 ? 13.473 2.671 -34.445 1.00 89.50 117 ALA A N 1
ATOM 895 C CA . ALA A 1 117 ? 14.149 2.783 -33.160 1.00 89.50 117 ALA A CA 1
ATOM 896 C C . ALA A 1 117 ? 13.364 3.720 -32.215 1.00 89.50 117 ALA A C 1
ATOM 898 O O . ALA A 1 117 ? 12.860 4.759 -32.659 1.00 89.50 117 ALA A O 1
ATOM 899 N N . PRO A 1 118 ? 13.242 3.380 -30.920 1.00 92.25 118 PRO A N 1
ATOM 900 C CA . PRO A 1 118 ? 12.490 4.185 -29.971 1.00 92.25 118 PRO A CA 1
ATOM 901 C C . PRO A 1 118 ? 13.186 5.530 -29.750 1.00 92.25 118 PRO A C 1
ATOM 903 O O . PRO A 1 118 ? 14.349 5.594 -29.359 1.00 92.25 118 PRO A O 1
ATOM 906 N N . GLY A 1 119 ? 12.458 6.623 -29.974 1.00 91.69 119 GLY A N 1
ATOM 907 C CA . GLY A 1 119 ? 12.909 7.949 -29.544 1.00 91.69 119 GLY A CA 1
ATOM 908 C C . GLY A 1 119 ? 12.896 8.102 -28.011 1.00 91.69 119 GLY A C 1
ATOM 909 O O . GLY A 1 119 ? 12.183 7.349 -27.338 1.00 91.69 119 GLY A O 1
ATOM 910 N N . PRO A 1 120 ? 13.582 9.119 -27.450 1.00 92.56 120 PRO A N 1
ATOM 911 C CA . PRO A 1 120 ? 13.650 9.355 -26.002 1.00 92.56 120 PRO A CA 1
ATOM 912 C C . PRO A 1 120 ? 12.276 9.407 -25.320 1.00 92.56 120 PRO A C 1
ATOM 914 O O . PRO A 1 120 ? 12.082 8.808 -24.268 1.00 92.56 120 PRO A O 1
ATOM 917 N N . GLY A 1 121 ? 11.274 10.025 -25.956 1.00 92.94 121 GLY A N 1
ATOM 918 C CA . GLY A 1 121 ? 9.910 10.079 -25.416 1.00 92.94 121 GLY A CA 1
ATOM 919 C C . GLY A 1 121 ? 9.272 8.700 -25.188 1.00 92.94 121 GLY A C 1
ATOM 920 O O . GLY A 1 121 ? 8.603 8.504 -24.176 1.00 92.94 121 GLY A O 1
ATOM 921 N N . HIS A 1 122 ? 9.521 7.725 -26.072 1.00 94.56 122 HIS A N 1
ATOM 922 C CA . HIS A 1 122 ? 9.020 6.354 -25.903 1.00 94.56 122 HIS A CA 1
ATOM 923 C C . HIS A 1 122 ? 9.688 5.666 -24.712 1.00 94.56 122 HIS A C 1
ATOM 925 O O . HIS A 1 122 ? 9.021 4.992 -23.927 1.00 94.56 122 HIS A O 1
ATOM 931 N N . VAL A 1 123 ? 11.000 5.870 -24.564 1.00 95.81 123 VAL A N 1
ATOM 932 C CA . VAL A 1 123 ? 11.772 5.323 -23.446 1.00 95.81 123 VAL A CA 1
ATOM 933 C C . VAL A 1 123 ? 11.283 5.914 -22.126 1.00 95.81 123 VAL A C 1
ATOM 935 O O . VAL A 1 123 ? 10.944 5.158 -21.218 1.00 95.81 123 VAL A O 1
ATOM 938 N N . PHE A 1 124 ? 11.150 7.241 -22.043 1.00 96.44 124 PHE A N 1
ATOM 939 C CA . PHE A 1 124 ? 10.651 7.932 -20.851 1.00 96.44 124 PHE A CA 1
ATOM 940 C C . PHE A 1 124 ? 9.270 7.422 -20.429 1.00 96.44 124 PHE A C 1
ATOM 942 O O . PHE A 1 124 ? 9.055 7.063 -19.275 1.00 96.44 124 PHE A O 1
ATOM 949 N N . GLN A 1 125 ? 8.330 7.327 -21.374 1.00 96.50 125 GLN A N 1
ATOM 950 C CA . GLN A 1 125 ? 6.978 6.849 -21.083 1.00 96.50 125 GLN A CA 1
ATOM 951 C C . GLN A 1 125 ? 6.958 5.394 -20.600 1.00 96.50 125 GLN A C 1
ATOM 953 O O . GLN A 1 125 ? 6.152 5.044 -19.734 1.00 96.50 125 GLN A O 1
ATOM 958 N N . ALA A 1 126 ? 7.817 4.529 -21.146 1.00 95.81 126 ALA A N 1
ATOM 959 C CA . ALA A 1 126 ? 7.930 3.147 -20.693 1.00 95.81 126 ALA A CA 1
ATOM 960 C C . ALA A 1 126 ? 8.533 3.059 -19.278 1.00 95.81 126 ALA A C 1
ATOM 962 O O . ALA A 1 126 ? 8.005 2.322 -18.439 1.00 95.81 126 ALA A O 1
ATOM 963 N N . LEU A 1 127 ? 9.572 3.854 -18.994 1.00 96.19 127 LEU A N 1
ATOM 964 C CA . LEU A 1 127 ? 10.195 3.970 -17.671 1.00 96.19 127 LEU A CA 1
ATOM 965 C C . LEU A 1 127 ? 9.193 4.465 -16.623 1.00 96.19 127 LEU A C 1
ATOM 967 O O . LEU A 1 127 ? 8.989 3.794 -15.612 1.00 96.19 127 LEU A O 1
ATOM 971 N N . GLU A 1 128 ? 8.484 5.564 -16.888 1.00 96.25 128 GLU A N 1
ATOM 972 C CA . GLU A 1 128 ? 7.477 6.114 -15.973 1.00 96.25 128 GLU A CA 1
ATOM 973 C C . GLU A 1 128 ? 6.336 5.130 -15.701 1.00 96.25 128 GLU A C 1
ATOM 975 O O . GLU A 1 128 ? 5.906 4.965 -14.556 1.00 96.25 128 GLU A O 1
ATOM 980 N N . ARG A 1 129 ? 5.860 4.404 -16.723 1.00 93.12 129 ARG A N 1
ATOM 981 C CA . ARG A 1 129 ? 4.824 3.375 -16.537 1.00 93.12 129 ARG A CA 1
ATOM 982 C C . ARG A 1 129 ? 5.299 2.237 -15.633 1.00 93.12 129 ARG A C 1
ATOM 984 O O . ARG A 1 129 ? 4.542 1.806 -14.761 1.00 93.12 129 ARG A O 1
ATOM 991 N N . ALA A 1 130 ? 6.523 1.749 -15.825 1.00 93.50 130 ALA A N 1
ATOM 992 C CA . ALA A 1 130 ? 7.102 0.702 -14.983 1.00 93.50 130 ALA A CA 1
ATOM 993 C C . ALA A 1 130 ? 7.381 1.206 -13.553 1.00 93.50 130 ALA A C 1
ATOM 995 O O . ALA A 1 130 ? 7.041 0.532 -12.576 1.00 93.50 130 ALA A O 1
ATOM 996 N N . MET A 1 131 ? 7.894 2.430 -13.410 1.00 94.31 131 MET A N 1
ATOM 997 C CA . MET A 1 131 ? 8.160 3.058 -12.116 1.00 94.31 131 MET A CA 1
ATOM 998 C C . MET A 1 131 ? 6.874 3.317 -11.325 1.00 94.31 131 MET A C 1
ATOM 1000 O O . MET A 1 131 ? 6.808 3.029 -10.129 1.00 94.31 131 MET A O 1
ATOM 1004 N N . ARG A 1 132 ? 5.807 3.780 -11.987 1.00 92.12 132 ARG A N 1
ATOM 1005 C CA . ARG A 1 132 ? 4.491 3.983 -11.365 1.00 92.12 132 ARG A CA 1
ATOM 1006 C C . ARG A 1 132 ? 3.955 2.699 -10.733 1.00 92.12 132 ARG A C 1
ATOM 1008 O O . ARG A 1 132 ? 3.454 2.754 -9.613 1.00 92.12 132 ARG A O 1
ATOM 1015 N N . ARG A 1 133 ? 4.099 1.545 -11.398 1.00 89.00 133 ARG A N 1
ATOM 1016 C CA . ARG A 1 133 ? 3.693 0.244 -10.831 1.00 89.00 133 ARG A CA 1
ATOM 1017 C C . ARG A 1 133 ? 4.458 -0.086 -9.549 1.00 89.00 133 ARG A C 1
ATOM 1019 O O . ARG A 1 133 ? 3.851 -0.522 -8.576 1.00 89.00 133 ARG A O 1
ATOM 1026 N N . ARG A 1 134 ? 5.773 0.152 -9.515 1.00 91.38 134 ARG A N 1
ATOM 1027 C CA . ARG A 1 134 ? 6.584 -0.066 -8.303 1.00 91.38 134 ARG A CA 1
ATOM 1028 C C . ARG A 1 134 ? 6.206 0.882 -7.170 1.00 91.38 134 ARG A C 1
ATOM 1030 O O . ARG A 1 134 ? 6.008 0.423 -6.049 1.00 91.38 134 ARG A O 1
ATOM 1037 N N . ARG A 1 135 ? 6.027 2.172 -7.473 1.00 93.50 135 ARG A N 1
ATOM 1038 C CA . ARG A 1 135 ? 5.556 3.176 -6.504 1.00 93.50 135 ARG A CA 1
ATOM 1039 C C . ARG A 1 135 ? 4.209 2.781 -5.895 1.00 93.50 135 ARG A C 1
ATOM 1041 O O . ARG A 1 135 ? 4.044 2.890 -4.688 1.00 93.50 135 ARG A O 1
ATOM 1048 N N . LEU A 1 136 ? 3.276 2.269 -6.702 1.00 91.75 136 LEU A N 1
ATOM 1049 C CA . LEU A 1 136 ? 1.982 1.781 -6.211 1.00 91.75 136 LEU A CA 1
ATOM 1050 C C . LEU A 1 136 ? 2.124 0.575 -5.277 1.00 91.75 136 LEU A C 1
ATOM 1052 O O . LEU A 1 136 ? 1.498 0.562 -4.224 1.00 91.75 136 LEU A O 1
ATOM 1056 N N . ARG A 1 137 ? 2.968 -0.409 -5.613 1.00 92.06 137 ARG A N 1
ATOM 1057 C CA . ARG A 1 137 ? 3.242 -1.555 -4.724 1.00 92.06 137 ARG A CA 1
ATOM 1058 C C . ARG A 1 137 ? 3.785 -1.111 -3.370 1.00 92.06 137 ARG A C 1
ATOM 1060 O O . ARG A 1 137 ? 3.323 -1.603 -2.346 1.00 92.06 137 ARG A O 1
ATOM 1067 N N . LEU A 1 138 ? 4.739 -0.177 -3.373 1.00 94.00 138 LEU A N 1
ATOM 1068 C CA . LEU A 1 138 ? 5.298 0.379 -2.143 1.00 94.00 138 LEU A CA 1
ATOM 1069 C C . LEU A 1 138 ? 4.228 1.122 -1.337 1.00 94.00 138 LEU A C 1
ATOM 1071 O O . LEU A 1 138 ? 4.068 0.837 -0.158 1.00 94.00 138 LEU A O 1
ATOM 1075 N N . ALA A 1 139 ? 3.437 1.980 -1.985 1.00 93.69 139 ALA A N 1
ATOM 1076 C CA . ALA A 1 139 ? 2.362 2.717 -1.325 1.00 93.69 139 ALA A CA 1
ATOM 1077 C C . ALA A 1 139 ? 1.299 1.788 -0.708 1.00 93.69 139 ALA A C 1
ATOM 1079 O O . ALA A 1 139 ? 0.813 2.051 0.388 1.00 93.69 139 ALA A O 1
ATOM 1080 N N . VAL A 1 140 ? 0.950 0.684 -1.381 1.00 93.06 140 VAL A N 1
ATOM 1081 C CA . VAL A 1 140 ? 0.039 -0.335 -0.829 1.00 93.06 140 VAL A CA 1
ATOM 1082 C C . VAL A 1 140 ? 0.657 -0.991 0.402 1.00 93.06 140 VAL A C 1
ATOM 1084 O O . VAL A 1 140 ? -0.011 -1.106 1.426 1.00 93.06 140 VAL A O 1
ATOM 1087 N N . ALA A 1 141 ? 1.926 -1.394 0.325 1.00 94.00 141 ALA A N 1
ATOM 1088 C CA . ALA A 1 141 ? 2.610 -2.028 1.446 1.00 94.00 141 ALA A CA 1
ATOM 1089 C C . ALA A 1 141 ? 2.710 -1.089 2.666 1.00 94.00 141 ALA A C 1
ATOM 1091 O O . ALA A 1 141 ? 2.408 -1.504 3.782 1.00 94.00 141 ALA A O 1
ATOM 1092 N N . GLU A 1 142 ? 3.047 0.184 2.452 1.00 94.44 142 GLU A N 1
ATOM 1093 C CA . GLU A 1 142 ? 3.099 1.210 3.504 1.00 94.44 142 GLU A CA 1
ATOM 1094 C C . GLU A 1 142 ? 1.711 1.497 4.099 1.00 94.44 142 GLU A C 1
ATOM 1096 O O . GLU A 1 142 ? 1.573 1.643 5.311 1.00 94.44 142 GLU A O 1
ATOM 1101 N N . ALA A 1 143 ? 0.648 1.499 3.289 1.00 93.62 143 ALA A N 1
ATOM 1102 C CA . ALA A 1 143 ? -0.714 1.641 3.805 1.00 93.62 143 ALA A CA 1
ATOM 1103 C C . ALA A 1 143 ? -1.135 0.455 4.689 1.00 93.62 143 ALA A C 1
ATOM 1105 O O . ALA A 1 143 ? -1.795 0.650 5.709 1.00 93.62 143 ALA A O 1
ATOM 1106 N N . MET A 1 144 ? -0.735 -0.771 4.333 1.00 93.50 144 MET A N 1
ATOM 1107 C CA . MET A 1 144 ? -0.978 -1.950 5.172 1.00 93.50 144 MET A CA 1
ATOM 1108 C C . MET A 1 144 ? -0.215 -1.863 6.500 1.00 93.50 144 MET A C 1
ATOM 1110 O O . MET A 1 144 ? -0.733 -2.293 7.529 1.00 93.50 144 MET A O 1
ATOM 1114 N N . GLU A 1 145 ? 0.991 -1.287 6.500 1.00 95.31 145 GLU A N 1
ATOM 1115 C CA . GLU A 1 145 ? 1.779 -1.051 7.714 1.00 95.31 145 GLU A CA 1
ATOM 1116 C C . GLU A 1 145 ? 1.094 -0.024 8.625 1.00 95.31 145 GLU A C 1
ATOM 1118 O O . GLU A 1 145 ? 0.912 -0.284 9.814 1.00 95.31 145 GLU A O 1
ATOM 1123 N N . LEU A 1 146 ? 0.625 1.095 8.067 1.00 93.69 146 LEU A N 1
ATOM 1124 C CA . LEU A 1 146 ? -0.142 2.098 8.813 1.00 93.69 146 LEU A CA 1
ATOM 1125 C C . LEU A 1 146 ? -1.420 1.514 9.427 1.00 93.69 146 LEU A C 1
ATOM 1127 O O . LEU A 1 146 ? -1.762 1.823 10.568 1.00 93.69 146 LEU A O 1
ATOM 1131 N N . GLU A 1 147 ? -2.108 0.637 8.702 1.00 93.69 147 GLU A N 1
ATOM 1132 C CA . GLU A 1 147 ? -3.301 -0.037 9.205 1.00 93.69 147 GLU A CA 1
ATOM 1133 C C . GLU A 1 147 ? -2.973 -1.020 10.346 1.00 93.69 147 GLU A C 1
ATOM 1135 O O . GLU A 1 147 ? -3.723 -1.099 11.322 1.00 93.69 147 GLU A O 1
ATOM 1140 N N . HIS A 1 148 ? -1.827 -1.716 10.300 1.00 93.88 148 HIS A N 1
ATOM 1141 C CA . HIS A 1 148 ? -1.344 -2.500 11.449 1.00 93.88 148 HIS A CA 1
ATOM 1142 C C . HIS A 1 148 ? -1.115 -1.626 12.678 1.00 93.88 148 HIS A C 1
ATOM 1144 O O . HIS A 1 148 ? -1.561 -1.988 13.768 1.00 93.88 148 HIS A O 1
ATOM 1150 N N . VAL A 1 149 ? -0.462 -0.474 12.504 1.00 94.06 149 VAL A N 1
ATOM 1151 C CA . VAL A 1 149 ? -0.228 0.490 13.589 1.00 94.06 149 VAL A CA 1
ATOM 1152 C C . VAL A 1 149 ? -1.558 0.963 14.174 1.00 94.06 149 VAL A C 1
ATOM 1154 O O . VAL A 1 149 ? -1.757 0.872 15.386 1.00 94.06 149 VAL A O 1
ATOM 1157 N N . ARG A 1 150 ? -2.515 1.358 13.327 1.00 93.38 150 ARG A N 1
ATOM 1158 C CA . ARG A 1 150 ? -3.854 1.784 13.759 1.00 93.38 150 ARG A CA 1
ATOM 1159 C C . ARG A 1 150 ? -4.562 0.696 14.572 1.00 93.38 150 ARG A C 1
ATOM 1161 O O . ARG A 1 150 ? -5.048 0.969 15.668 1.00 93.38 150 ARG A O 1
ATOM 1168 N N . ARG A 1 151 ? -4.583 -0.551 14.082 1.00 91.56 151 ARG A N 1
ATOM 1169 C CA . ARG A 1 151 ? -5.216 -1.684 14.786 1.00 91.56 151 ARG A CA 1
ATOM 1170 C C . ARG A 1 151 ? -4.522 -2.016 16.106 1.00 91.56 151 ARG A C 1
ATOM 1172 O O . ARG A 1 151 ? -5.189 -2.470 17.035 1.00 91.56 151 ARG A O 1
ATOM 1179 N N . ALA A 1 152 ? -3.205 -1.846 16.192 1.00 92.19 152 ALA A N 1
ATOM 1180 C CA . ALA A 1 152 ? -2.461 -2.047 17.431 1.00 92.19 152 ALA A CA 1
ATOM 1181 C C . ALA A 1 152 ? -2.782 -0.950 18.459 1.00 92.19 152 ALA A C 1
ATOM 1183 O O . ALA A 1 152 ? -3.053 -1.257 19.619 1.00 92.19 152 ALA A O 1
ATOM 1184 N N . GLU A 1 153 ? -2.831 0.314 18.033 1.00 93.25 153 GLU A N 1
ATOM 1185 C CA . GLU A 1 153 ? -3.221 1.435 18.893 1.00 93.25 153 GLU A CA 1
ATOM 1186 C C . GLU A 1 153 ? -4.660 1.315 19.394 1.00 93.25 153 GLU A C 1
ATOM 1188 O O . GLU A 1 153 ? -4.927 1.578 20.565 1.00 93.25 153 GLU A O 1
ATOM 1193 N N . GLU A 1 154 ? -5.594 0.899 18.540 1.00 90.50 154 GLU A N 1
ATOM 1194 C CA . GLU A 1 154 ? -6.990 0.705 18.934 1.00 90.50 154 GLU A CA 1
ATOM 1195 C C . GLU A 1 154 ? -7.154 -0.403 19.965 1.00 90.50 154 GLU A C 1
ATOM 1197 O O . GLU A 1 154 ? -7.882 -0.214 20.940 1.00 90.50 154 GLU A O 1
ATOM 1202 N N . ARG A 1 155 ? -6.436 -1.521 19.800 1.00 90.00 155 ARG A N 1
ATOM 1203 C CA . ARG A 1 155 ? -6.407 -2.587 20.808 1.00 90.00 155 ARG A CA 1
ATOM 1204 C C . ARG A 1 155 ? -5.833 -2.087 22.123 1.00 90.00 155 ARG A C 1
ATOM 1206 O O . ARG A 1 155 ? -6.479 -2.262 23.149 1.00 90.00 155 ARG A O 1
ATOM 1213 N N . ARG A 1 156 ? -4.699 -1.382 22.088 1.00 92.25 156 ARG A N 1
ATOM 1214 C CA . ARG A 1 156 ? -4.087 -0.816 23.296 1.00 92.25 156 ARG A CA 1
ATOM 1215 C C . ARG A 1 156 ? -5.036 0.149 24.010 1.00 92.25 156 ARG A C 1
ATOM 1217 O O . ARG A 1 156 ? -5.248 0.024 25.207 1.00 92.25 156 ARG A O 1
ATOM 1224 N N . ARG A 1 157 ? -5.683 1.062 23.277 1.00 88.00 157 ARG A N 1
ATOM 1225 C CA . ARG A 1 157 ? -6.684 1.985 23.842 1.00 88.00 157 ARG A CA 1
ATOM 1226 C C . ARG A 1 157 ? -7.895 1.245 24.411 1.00 88.00 157 ARG A C 1
ATOM 1228 O O . ARG A 1 157 ? -8.461 1.688 25.405 1.00 88.00 157 ARG A O 1
ATOM 1235 N N . ALA A 1 158 ? -8.333 0.156 23.781 1.00 86.81 158 ALA A N 1
ATOM 1236 C CA . ALA A 1 158 ? -9.428 -0.661 24.293 1.00 86.81 158 ALA A CA 1
ATOM 1237 C C . ALA A 1 158 ? -9.035 -1.388 25.590 1.00 86.81 158 ALA A C 1
ATOM 1239 O O . ALA A 1 158 ? -9.820 -1.395 26.535 1.00 86.81 158 ALA A O 1
ATOM 1240 N N . GLU A 1 159 ? -7.818 -1.928 25.661 1.00 88.62 159 GLU A N 1
ATOM 1241 C CA . GLU A 1 159 ? -7.253 -2.553 26.862 1.00 88.62 159 GLU A CA 1
ATOM 1242 C C . GLU A 1 159 ? -7.084 -1.539 28.001 1.00 88.62 159 GLU A C 1
ATOM 1244 O O . GLU A 1 159 ? -7.533 -1.799 29.113 1.00 88.62 159 GLU A O 1
ATOM 1249 N N . GLU A 1 160 ? -6.530 -0.355 27.721 1.00 88.12 160 GLU A N 1
ATOM 1250 C CA . GLU A 1 160 ? -6.412 0.750 28.682 1.00 88.12 160 GLU A CA 1
ATOM 1251 C C . GLU A 1 160 ? -7.793 1.146 29.238 1.00 88.12 160 GLU A C 1
ATOM 1253 O O . GLU A 1 160 ? -7.975 1.246 30.450 1.00 88.12 160 GLU A O 1
ATOM 1258 N N . ARG A 1 161 ? -8.807 1.301 28.372 1.00 84.44 161 ARG A N 1
ATOM 1259 C CA . ARG A 1 161 ? -10.188 1.592 28.805 1.00 84.44 161 ARG A CA 1
ATOM 1260 C C . ARG A 1 161 ? -10.784 0.467 29.647 1.00 84.44 161 ARG A C 1
ATOM 1262 O O . ARG A 1 161 ? -11.488 0.753 30.611 1.00 84.44 161 ARG A O 1
ATOM 1269 N N . ALA A 1 162 ? -10.525 -0.790 29.292 1.00 82.31 162 ALA A N 1
ATOM 1270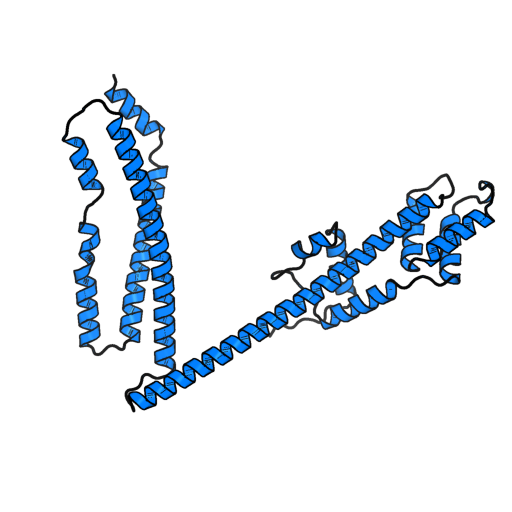 C CA . ALA A 1 162 ? -11.002 -1.938 30.054 1.00 82.31 162 ALA A CA 1
ATOM 1271 C C . ALA A 1 162 ? -10.356 -1.995 31.447 1.00 82.31 162 ALA A C 1
ATOM 1273 O O . ALA A 1 162 ? -11.057 -2.231 32.426 1.00 82.31 162 ALA A O 1
ATOM 1274 N N . GLN A 1 163 ? -9.054 -1.711 31.553 1.00 87.00 163 GLN A N 1
ATOM 1275 C CA . GLN A 1 163 ? -8.337 -1.644 32.830 1.00 87.00 163 GLN A CA 1
ATOM 1276 C C . GLN A 1 163 ? -8.846 -0.504 33.718 1.00 87.00 163 GLN A C 1
ATOM 1278 O O . GLN A 1 163 ? -9.081 -0.721 34.904 1.00 87.00 163 GLN A O 1
ATOM 1283 N N . VAL A 1 164 ? -9.070 0.689 33.154 1.00 84.88 164 VAL A N 1
ATOM 1284 C CA . VAL A 1 164 ? -9.650 1.823 33.896 1.00 84.88 164 VAL A CA 1
ATOM 1285 C C . VAL A 1 164 ? -11.056 1.480 34.388 1.00 84.88 164 VAL A C 1
ATOM 1287 O O . VAL A 1 164 ? -11.345 1.659 35.567 1.00 84.88 164 VAL A O 1
ATOM 1290 N N . ALA A 1 165 ? -11.905 0.914 33.525 1.00 76.56 165 ALA A N 1
ATOM 1291 C CA . ALA A 1 165 ? -13.250 0.495 33.910 1.00 76.56 165 ALA A CA 1
ATOM 1292 C C . ALA A 1 165 ? -13.240 -0.592 35.000 1.00 76.56 165 ALA A C 1
ATOM 1294 O O . ALA A 1 165 ? -14.117 -0.616 35.860 1.00 76.56 165 ALA A O 1
ATOM 1295 N N . GLU A 1 166 ? -12.261 -1.497 34.986 1.00 80.62 166 GLU A N 1
ATOM 1296 C CA . GLU A 1 166 ? -12.099 -2.509 36.031 1.00 80.62 166 GLU A CA 1
ATOM 1297 C C . GLU A 1 166 ? -11.634 -1.906 37.360 1.00 80.62 166 GLU A C 1
ATOM 1299 O O . GLU A 1 166 ? -12.171 -2.244 38.416 1.00 80.62 166 GLU A O 1
ATOM 1304 N N . ALA A 1 167 ? -10.691 -0.963 37.316 1.00 83.62 167 ALA A N 1
ATOM 1305 C CA . ALA A 1 167 ? -10.227 -0.239 38.494 1.00 83.62 167 ALA A CA 1
ATOM 1306 C C . ALA A 1 167 ? -11.346 0.609 39.121 1.00 83.62 167 ALA A C 1
ATOM 1308 O O . ALA A 1 167 ? -11.516 0.598 40.339 1.00 83.62 167 ALA A O 1
ATOM 1309 N N . GLU A 1 168 ? -12.151 1.294 38.304 1.00 75.69 168 GLU A N 1
ATOM 1310 C CA . GLU A 1 168 ? -13.325 2.046 38.759 1.00 75.69 168 GLU A CA 1
ATOM 1311 C C . GLU A 1 168 ? -14.385 1.128 39.378 1.00 75.69 168 GLU A C 1
ATOM 1313 O O . GLU A 1 168 ? -14.901 1.435 40.455 1.00 75.69 168 GLU A O 1
ATOM 1318 N N . ARG A 1 169 ? -14.675 -0.022 38.748 1.00 71.44 169 ARG A N 1
ATOM 1319 C CA . ARG A 1 169 ? -15.602 -1.028 39.295 1.00 71.44 169 ARG A CA 1
ATOM 1320 C C . ARG A 1 169 ? -15.117 -1.586 40.630 1.00 71.44 169 ARG A C 1
ATOM 1322 O O . ARG A 1 169 ? -15.889 -1.622 41.585 1.00 71.44 169 ARG A O 1
ATOM 1329 N N . SER A 1 170 ? -13.838 -1.939 40.722 1.00 73.19 170 SER A N 1
ATOM 1330 C CA . SER A 1 170 ? -13.217 -2.431 41.956 1.00 73.19 170 SER A CA 1
ATOM 1331 C C . SER A 1 170 ? -13.240 -1.376 43.068 1.00 73.19 170 SER A C 1
ATOM 1333 O O . SER A 1 170 ? -13.588 -1.676 44.209 1.00 73.19 170 SER A O 1
ATOM 1335 N N . ALA A 1 171 ? -12.934 -0.116 42.741 1.00 75.50 171 ALA A N 1
ATOM 1336 C CA . ALA A 1 171 ? -12.978 0.991 43.694 1.00 75.50 171 ALA A CA 1
ATOM 1337 C C . ALA A 1 171 ? -14.406 1.293 44.175 1.00 75.50 171 ALA A C 1
ATOM 1339 O O . ALA A 1 171 ? -14.609 1.613 45.349 1.00 75.50 171 ALA A O 1
ATOM 1340 N N . LEU A 1 172 ? -15.400 1.190 43.288 1.00 70.31 172 LEU A N 1
ATOM 1341 C CA . LEU A 1 172 ? -16.808 1.348 43.642 1.00 70.31 172 LEU A CA 1
ATOM 1342 C C . LEU A 1 172 ? -17.273 0.225 44.576 1.00 70.31 172 LEU A C 1
ATOM 1344 O O . LEU A 1 172 ? -17.897 0.519 45.594 1.00 70.31 172 LEU A O 1
ATOM 1348 N N . ALA A 1 173 ? -16.928 -1.028 44.276 1.00 67.06 173 ALA A N 1
ATOM 1349 C CA . ALA A 1 173 ? -17.252 -2.170 45.128 1.00 67.06 173 ALA A CA 1
ATOM 1350 C C . ALA A 1 173 ? -16.626 -2.034 46.525 1.00 67.06 173 ALA A C 1
ATOM 1352 O O . ALA A 1 173 ? -17.319 -2.197 47.526 1.00 67.06 173 ALA A O 1
ATOM 1353 N N . ALA A 1 174 ? -15.354 -1.626 46.615 1.00 73.62 174 ALA A N 1
ATOM 1354 C CA . ALA A 1 174 ? -14.695 -1.375 47.899 1.00 73.62 174 ALA A CA 1
ATOM 1355 C C . ALA A 1 174 ? -15.387 -0.259 48.708 1.00 73.62 174 ALA A C 1
ATOM 1357 O O . ALA A 1 174 ? -15.584 -0.393 49.918 1.00 73.62 174 ALA A O 1
ATOM 1358 N N . LYS A 1 175 ? -15.809 0.831 48.048 1.00 65.69 175 LYS A N 1
ATOM 1359 C CA . LYS A 1 175 ? -16.577 1.908 48.698 1.00 65.69 175 LYS A CA 1
ATOM 1360 C C . LYS A 1 175 ? -17.937 1.426 49.194 1.00 65.69 175 LYS A C 1
ATOM 1362 O O . LYS A 1 175 ? -18.321 1.776 50.303 1.00 65.69 175 LYS A O 1
ATOM 1367 N N . LEU A 1 176 ? -18.654 0.635 48.398 1.00 57.00 176 LEU A N 1
ATOM 1368 C CA . LEU A 1 176 ? -19.955 0.090 48.788 1.00 57.00 176 LEU A CA 1
ATOM 1369 C C . LEU A 1 176 ? -19.833 -0.871 49.965 1.00 57.00 176 LEU A C 1
ATOM 1371 O O . LEU A 1 176 ? -20.598 -0.740 50.911 1.00 57.00 176 LEU A O 1
ATOM 1375 N N . HIS A 1 177 ? -18.827 -1.745 49.964 1.00 63.41 177 HIS A N 1
ATOM 1376 C CA . HIS A 1 177 ? -18.551 -2.619 51.102 1.00 63.41 177 HIS A CA 1
ATOM 1377 C C . HIS A 1 177 ? -18.219 -1.825 52.374 1.00 63.41 177 HIS A C 1
ATOM 1379 O O . HIS A 1 177 ? -18.726 -2.131 53.447 1.00 63.41 177 HIS A O 1
ATOM 1385 N N . THR A 1 178 ? -17.469 -0.724 52.248 1.00 69.75 178 THR A N 1
ATOM 1386 C CA . THR A 1 178 ? -17.197 0.183 53.380 1.00 69.75 178 THR A CA 1
ATOM 1387 C C . THR A 1 178 ? -18.467 0.863 53.916 1.00 69.75 178 THR A C 1
ATOM 1389 O O . THR A 1 178 ? -18.576 1.095 55.116 1.00 69.75 178 THR A O 1
ATOM 1392 N N . LEU A 1 179 ? -19.414 1.216 53.039 1.00 57.25 179 LEU A N 1
ATOM 1393 C CA . LEU A 1 179 ? -20.636 1.946 53.404 1.00 57.25 179 LEU A CA 1
ATOM 1394 C C . LEU A 1 179 ? -21.766 1.042 53.912 1.00 57.25 179 LEU A C 1
ATOM 1396 O O . LEU A 1 179 ? -22.576 1.493 54.717 1.00 57.25 179 LEU A O 1
ATOM 1400 N N . LEU A 1 180 ? -21.842 -0.193 53.416 1.00 60.72 180 LEU A N 1
ATOM 1401 C CA . LEU A 1 180 ? -22.960 -1.114 53.643 1.00 60.72 180 LEU A CA 1
ATOM 1402 C C . LEU A 1 180 ? -22.583 -2.317 54.526 1.00 60.72 180 LEU A C 1
ATOM 1404 O O . LEU A 1 180 ? -23.470 -3.058 54.936 1.00 60.72 180 LEU A O 1
ATOM 1408 N N . GLY A 1 181 ? -21.300 -2.508 54.853 1.00 64.44 181 GLY A N 1
ATOM 1409 C CA . GLY A 1 181 ? -20.839 -3.641 55.659 1.00 64.44 181 GLY A CA 1
ATOM 1410 C C . GLY A 1 181 ? -21.001 -4.980 54.932 1.00 64.44 181 GLY A C 1
ATOM 1411 O O . GLY A 1 181 ? -20.826 -5.053 53.713 1.00 64.44 181 GLY A O 1
ATOM 1412 N N . ASP A 1 182 ? -21.332 -6.035 55.679 1.00 66.81 182 ASP A N 1
ATOM 1413 C CA . ASP A 1 182 ? -21.497 -7.402 55.155 1.00 66.81 182 ASP A CA 1
ATOM 1414 C C . ASP A 1 182 ? -22.732 -7.570 54.247 1.00 66.81 182 ASP A C 1
ATOM 1416 O O . ASP A 1 182 ? -22.805 -8.539 53.496 1.00 66.81 182 ASP A O 1
ATOM 1420 N N . ASP A 1 183 ? -23.658 -6.604 54.246 1.00 55.47 183 ASP A N 1
ATOM 1421 C CA . ASP A 1 183 ? -24.848 -6.589 53.379 1.00 55.47 183 ASP A CA 1
ATOM 1422 C C . ASP A 1 183 ? -24.577 -5.958 51.995 1.00 55.47 183 ASP A C 1
ATOM 1424 O O . ASP A 1 183 ? -25.495 -5.730 51.200 1.00 55.47 183 ASP A O 1
ATOM 1428 N N . ALA A 1 184 ? -23.321 -5.613 51.691 1.00 51.53 184 ALA A N 1
ATOM 1429 C CA . ALA A 1 184 ? -22.962 -5.021 50.411 1.00 51.53 184 ALA A CA 1
ATOM 1430 C C . ALA A 1 184 ? -23.087 -6.041 49.263 1.00 51.53 184 ALA A C 1
ATOM 1432 O O . ALA A 1 184 ? -22.562 -7.151 49.374 1.00 51.53 184 ALA A O 1
ATOM 1433 N N . PRO A 1 185 ? -23.700 -5.664 48.125 1.00 57.00 185 PRO A N 1
ATOM 1434 C CA . PRO A 1 185 ? -23.766 -6.540 46.964 1.00 57.00 185 PRO A CA 1
ATOM 1435 C C . PRO A 1 185 ? -22.357 -6.853 46.456 1.00 57.00 185 PRO A C 1
ATOM 1437 O O . PRO A 1 185 ? -21.495 -5.973 46.354 1.00 57.00 185 PRO A O 1
ATOM 1440 N N . THR A 1 186 ? -22.127 -8.115 46.114 1.00 65.50 186 THR A N 1
ATOM 1441 C CA . THR A 1 186 ? -20.853 -8.588 45.572 1.00 65.50 186 THR A CA 1
ATOM 1442 C C . THR A 1 186 ? -20.559 -7.947 44.210 1.00 65.50 186 THR A C 1
ATOM 1444 O O . THR A 1 186 ? -21.458 -7.520 43.480 1.00 65.50 186 THR A O 1
ATOM 1447 N N . LEU A 1 187 ? -19.278 -7.898 43.819 1.00 59.38 187 LEU A N 1
ATOM 1448 C CA . LEU A 1 187 ? -18.858 -7.365 42.512 1.00 59.38 187 LEU A CA 1
ATOM 1449 C C . LEU A 1 187 ? -19.566 -8.082 41.346 1.00 59.38 187 LEU A C 1
ATOM 1451 O O . LEU A 1 187 ? -19.886 -7.463 40.329 1.00 59.38 187 LEU A O 1
ATOM 1455 N N . GLU A 1 188 ? -19.832 -9.378 41.502 1.00 67.75 188 GLU A N 1
ATOM 1456 C CA . GLU A 1 188 ? -20.531 -10.202 40.519 1.00 67.75 188 GLU A CA 1
ATOM 1457 C C . GLU A 1 188 ? -22.013 -9.807 40.399 1.00 67.75 188 GLU A C 1
ATOM 1459 O O . GLU A 1 188 ? -22.495 -9.569 39.289 1.00 67.75 188 GLU A O 1
ATOM 1464 N N . GLU A 1 189 ? -22.711 -9.605 41.522 1.00 60.09 189 GLU A N 1
ATOM 1465 C CA . GLU A 1 189 ? -24.100 -9.115 41.553 1.00 60.09 189 GLU A CA 1
ATOM 1466 C C . GLU A 1 189 ? -24.226 -7.706 40.968 1.00 60.09 189 GLU A C 1
ATOM 1468 O O . GLU A 1 189 ? -25.128 -7.433 40.174 1.00 60.09 189 GLU A O 1
ATOM 1473 N N . MET A 1 190 ? -23.285 -6.818 41.294 1.00 55.16 190 MET A N 1
ATOM 1474 C CA . MET A 1 190 ? -23.228 -5.477 40.717 1.00 55.16 190 MET A CA 1
ATOM 1475 C C . MET A 1 190 ? -22.977 -5.505 39.207 1.00 55.16 190 MET A C 1
ATOM 1477 O O . MET A 1 190 ? -23.573 -4.723 38.463 1.00 55.16 190 MET A O 1
ATOM 1481 N N . THR A 1 191 ? -22.100 -6.397 38.740 1.00 60.00 191 THR A N 1
ATOM 1482 C CA . THR A 1 191 ? -21.790 -6.547 37.313 1.00 60.00 191 THR A CA 1
ATOM 1483 C C . THR A 1 191 ? -23.001 -7.078 36.556 1.00 60.00 191 THR A C 1
ATOM 1485 O O . THR A 1 191 ? -23.367 -6.505 35.528 1.00 60.00 191 THR A O 1
ATOM 1488 N N . ARG A 1 192 ? -23.685 -8.090 37.106 1.00 59.25 192 ARG A N 1
ATOM 1489 C CA . ARG A 1 192 ? -24.932 -8.626 36.552 1.00 59.25 192 ARG A CA 1
ATOM 1490 C C . ARG A 1 192 ? -26.027 -7.558 36.508 1.00 59.25 192 ARG A C 1
ATOM 1492 O O . ARG A 1 192 ? -26.616 -7.341 35.453 1.00 59.25 192 ARG A O 1
ATOM 1499 N N . ALA A 1 193 ? -26.241 -6.819 37.598 1.00 51.25 193 ALA A N 1
ATOM 1500 C CA . ALA A 1 193 ? -27.217 -5.729 37.644 1.00 51.25 193 ALA A CA 1
ATOM 1501 C C . ALA A 1 193 ? -26.888 -4.608 36.639 1.00 51.25 193 ALA A C 1
ATOM 1503 O O . ALA A 1 193 ? -27.777 -4.109 35.951 1.00 51.25 193 ALA A O 1
ATOM 1504 N N . SER A 1 194 ? -25.612 -4.236 36.495 1.00 52.25 194 SER A N 1
ATOM 1505 C CA . SER A 1 194 ? -25.171 -3.233 35.518 1.00 52.25 194 SER A CA 1
ATOM 1506 C C . SER A 1 194 ? -25.380 -3.695 34.073 1.00 52.25 194 SER A C 1
ATOM 1508 O O . SER A 1 194 ? -25.795 -2.903 33.226 1.00 52.25 194 SER A O 1
ATOM 1510 N N . GLU A 1 195 ? -25.135 -4.973 33.778 1.00 60.66 195 GLU A N 1
ATOM 1511 C CA . GLU A 1 195 ? -25.369 -5.536 32.450 1.00 60.66 195 GLU A CA 1
ATOM 1512 C C . GLU A 1 195 ? -26.863 -5.568 32.108 1.00 60.66 195 GLU A C 1
ATOM 1514 O O . GLU A 1 195 ? -27.247 -5.139 31.016 1.00 60.66 195 GLU A O 1
ATOM 1519 N N . VAL A 1 196 ? -27.708 -5.971 33.061 1.00 52.94 196 VAL A N 1
ATOM 1520 C CA . VAL A 1 196 ? -29.170 -5.927 32.922 1.00 52.94 196 VAL A CA 1
ATOM 1521 C C . VAL A 1 196 ? -29.650 -4.490 32.705 1.00 52.94 196 VAL A C 1
ATOM 1523 O O . VAL A 1 196 ? -30.398 -4.237 31.762 1.00 52.94 196 VAL A O 1
ATOM 1526 N N . LEU A 1 197 ? -29.160 -3.518 33.482 1.00 46.91 197 LEU A N 1
ATOM 1527 C CA . LEU A 1 197 ? -29.497 -2.100 33.304 1.00 46.91 197 LEU A CA 1
ATOM 1528 C C . LEU A 1 197 ? -29.021 -1.546 31.954 1.00 46.91 197 LEU A C 1
ATOM 1530 O O . LEU A 1 197 ? -29.729 -0.760 31.328 1.00 46.91 197 LEU A O 1
ATOM 1534 N N . ARG A 1 198 ? -27.846 -1.960 31.462 1.00 55.88 198 ARG A N 1
ATOM 1535 C CA . ARG A 1 198 ? -27.327 -1.534 30.153 1.00 55.88 198 ARG A CA 1
ATOM 1536 C C . ARG A 1 198 ? -28.145 -2.134 29.007 1.00 55.88 198 ARG A C 1
ATOM 1538 O O . ARG A 1 198 ? -28.439 -1.425 28.043 1.00 55.88 198 ARG A O 1
ATOM 1545 N N . ARG A 1 199 ? -28.553 -3.404 29.116 1.00 53.28 199 ARG A N 1
ATOM 1546 C CA . ARG A 1 199 ? -29.490 -4.039 28.174 1.00 53.28 199 ARG A CA 1
ATOM 1547 C C . ARG A 1 199 ? -30.847 -3.341 28.210 1.00 53.28 199 ARG A C 1
ATOM 1549 O O . ARG A 1 199 ? -31.329 -2.949 27.151 1.00 53.28 199 ARG A O 1
ATOM 1556 N N . ALA A 1 200 ? -31.386 -3.066 29.397 1.00 47.56 200 ALA A N 1
ATOM 1557 C CA . ALA A 1 200 ? -32.638 -2.332 29.581 1.00 47.56 200 ALA A CA 1
ATOM 1558 C C . ALA A 1 200 ? -32.573 -0.920 28.987 1.00 47.56 200 ALA A C 1
ATOM 1560 O O . ALA A 1 200 ? -33.477 -0.527 28.259 1.00 47.56 200 ALA A O 1
ATOM 1561 N N . ALA A 1 201 ? -31.476 -0.185 29.187 1.00 45.97 201 ALA A N 1
ATOM 1562 C CA . ALA A 1 201 ? -31.259 1.126 28.576 1.00 45.97 201 ALA A CA 1
ATOM 1563 C C . ALA A 1 201 ? -31.149 1.048 27.042 1.00 45.97 201 ALA A C 1
ATOM 1565 O O . ALA A 1 201 ? -31.670 1.912 26.334 1.00 45.97 201 ALA A O 1
ATOM 1566 N N . GLY A 1 202 ? -30.509 0.001 26.510 1.00 50.94 202 GLY A N 1
ATOM 1567 C CA . GLY A 1 202 ? -30.441 -0.270 25.073 1.00 50.94 202 GLY A CA 1
ATOM 1568 C C . GLY A 1 202 ? -31.803 -0.625 24.465 1.00 50.94 202 GLY A C 1
ATOM 1569 O O . GLY A 1 202 ? -32.138 -0.153 23.377 1.00 50.94 202 GLY A O 1
ATOM 1570 N N . VAL A 1 203 ? -32.616 -1.421 25.166 1.00 54.31 203 VAL A N 1
ATOM 1571 C CA . VAL A 1 203 ? -34.005 -1.730 24.788 1.00 54.31 203 VAL A CA 1
ATOM 1572 C C . VAL A 1 203 ? -34.866 -0.471 24.870 1.00 54.31 203 VAL A C 1
ATOM 1574 O O . VAL A 1 203 ? -35.497 -0.129 23.878 1.00 54.31 203 VAL A O 1
ATOM 1577 N N . ALA A 1 204 ? -34.810 0.289 25.965 1.00 45.28 204 ALA A N 1
ATOM 1578 C CA . ALA A 1 204 ? -35.554 1.535 26.147 1.00 45.28 204 ALA A CA 1
ATOM 1579 C C . ALA A 1 204 ? -35.186 2.604 25.106 1.00 45.28 204 ALA A C 1
ATOM 1581 O O . ALA A 1 204 ? -36.064 3.295 24.599 1.00 45.28 204 ALA A O 1
ATOM 1582 N N . SER A 1 205 ? -33.910 2.707 24.718 1.00 48.66 205 SER A N 1
ATOM 1583 C CA . SER A 1 205 ? -33.464 3.633 23.666 1.00 48.66 205 SER A CA 1
ATOM 1584 C C . SER A 1 205 ? -33.996 3.239 22.284 1.00 48.66 205 SER A C 1
ATOM 1586 O O . SER A 1 205 ? -34.422 4.102 21.517 1.00 48.66 205 SER A O 1
ATOM 1588 N N . ARG A 1 206 ? -34.014 1.937 21.959 1.00 56.72 206 ARG A N 1
ATOM 1589 C CA . ARG A 1 206 ? -34.638 1.419 20.727 1.00 56.72 206 ARG A CA 1
ATOM 1590 C C . ARG A 1 206 ? -36.153 1.602 20.743 1.00 56.72 206 ARG A C 1
ATOM 1592 O O . ARG A 1 206 ? -36.717 2.027 19.740 1.00 56.72 206 ARG A O 1
ATOM 1599 N N . HIS A 1 207 ? -36.780 1.366 21.891 1.00 55.44 207 HIS A N 1
ATOM 1600 C CA . HIS A 1 207 ? -38.203 1.589 22.114 1.00 55.44 207 HIS A CA 1
ATOM 1601 C C . HIS A 1 207 ? -38.557 3.063 21.915 1.00 55.44 207 HIS A C 1
ATOM 1603 O O . HIS A 1 207 ? -39.464 3.365 21.157 1.00 55.44 207 HIS A O 1
ATOM 1609 N N . TRP A 1 208 ? -37.786 3.990 22.490 1.00 45.97 208 TRP A N 1
ATOM 1610 C CA . TRP A 1 208 ? -37.953 5.429 22.284 1.00 45.97 208 TRP A CA 1
ATOM 1611 C C . TRP A 1 208 ? -37.823 5.832 20.812 1.00 45.97 208 TRP A C 1
ATOM 1613 O O . TRP A 1 208 ? -38.598 6.655 20.334 1.00 45.97 208 TRP A O 1
ATOM 1623 N N . LEU A 1 209 ? -36.871 5.256 20.068 1.00 49.22 209 LEU A N 1
ATOM 1624 C CA . LEU A 1 209 ? -36.725 5.525 18.634 1.00 49.22 209 LEU A CA 1
ATOM 1625 C C . LEU A 1 209 ? -37.926 5.019 17.824 1.00 49.22 209 LEU A C 1
ATOM 1627 O O . LEU A 1 209 ? -38.424 5.764 16.982 1.00 49.22 209 LEU A O 1
ATOM 1631 N N . LEU A 1 210 ? -38.415 3.810 18.113 1.00 54.03 210 LEU A N 1
ATOM 1632 C CA . LEU A 1 210 ? -39.614 3.245 17.485 1.00 54.03 210 LEU A CA 1
ATOM 1633 C C . LEU A 1 210 ? -40.860 4.065 17.818 1.00 54.03 210 LEU A C 1
ATOM 1635 O O . LEU A 1 210 ? -41.583 4.464 16.914 1.00 54.03 210 LEU A O 1
ATOM 1639 N N . TRP A 1 211 ? -41.047 4.416 19.089 1.00 49.53 211 TRP A N 1
ATOM 1640 C CA . TRP A 1 211 ? -42.166 5.233 19.553 1.00 49.53 211 TRP A CA 1
ATOM 1641 C C . TRP A 1 211 ? -42.126 6.642 18.955 1.00 49.53 211 TRP A C 1
ATOM 1643 O O . TRP A 1 211 ? -43.142 7.172 18.520 1.00 49.53 211 TRP A O 1
ATOM 1653 N N . ARG A 1 212 ? -40.936 7.245 18.836 1.00 46.44 212 ARG A N 1
ATOM 1654 C CA . ARG A 1 212 ? -40.747 8.535 18.157 1.00 46.44 212 ARG A CA 1
ATOM 1655 C C . ARG A 1 212 ? -41.087 8.449 16.670 1.00 46.44 212 ARG A C 1
ATOM 1657 O O . ARG A 1 212 ? -41.641 9.401 16.118 1.00 46.44 212 ARG A O 1
ATOM 1664 N N . ASP A 1 213 ? -40.732 7.355 16.005 1.00 53.62 213 ASP A N 1
ATOM 1665 C CA . ASP A 1 213 ? -41.042 7.157 14.591 1.00 53.62 213 ASP A CA 1
ATOM 1666 C C . ASP A 1 213 ? -42.526 6.824 14.368 1.00 53.62 213 ASP A C 1
ATOM 1668 O O . ASP A 1 213 ? -43.100 7.307 13.391 1.00 53.62 213 ASP A O 1
ATOM 1672 N N . GLU A 1 214 ? -43.174 6.107 15.288 1.00 52.25 214 GLU A N 1
ATOM 1673 C CA . GLU A 1 214 ? -44.624 5.880 15.313 1.00 52.25 214 GLU A CA 1
ATOM 1674 C C . GLU A 1 214 ? -45.399 7.174 15.581 1.00 52.25 214 GLU A C 1
ATOM 1676 O O . GLU A 1 214 ? -46.299 7.491 14.806 1.00 52.25 214 GLU A O 1
ATOM 1681 N N . LEU A 1 215 ? -44.993 7.994 16.558 1.00 45.03 215 LEU A N 1
ATOM 1682 C CA . LEU A 1 215 ? -45.566 9.326 16.807 1.00 45.03 215 LEU A CA 1
ATOM 1683 C C . LEU A 1 215 ? -45.425 10.231 15.576 1.00 45.03 215 LEU A C 1
ATOM 1685 O O . LEU A 1 215 ? -46.398 10.821 15.119 1.00 45.03 215 LEU A O 1
ATOM 1689 N N . ARG A 1 216 ? -44.248 10.260 14.934 1.00 49.28 216 ARG A N 1
ATOM 1690 C CA . ARG A 1 216 ? -44.039 11.012 13.680 1.00 49.28 216 ARG A CA 1
ATOM 1691 C C . ARG A 1 216 ? -44.848 10.469 12.503 1.00 49.28 216 ARG A C 1
ATOM 1693 O O . ARG A 1 216 ? -45.121 11.221 11.562 1.00 49.28 216 ARG A O 1
ATOM 1700 N N . GLN A 1 217 ? -45.151 9.173 12.477 1.00 52.25 217 GLN A N 1
ATOM 1701 C CA . GLN A 1 217 ? -46.033 8.574 11.475 1.00 52.25 217 GLN A CA 1
ATOM 1702 C C . GLN A 1 217 ? -47.501 8.898 11.768 1.00 52.25 217 GLN A C 1
ATOM 1704 O O . GLN A 1 217 ? -48.223 9.215 10.821 1.00 52.25 217 GLN A O 1
ATOM 1709 N N . GLY A 1 218 ? -47.899 8.894 13.043 1.00 41.53 218 GLY A N 1
ATOM 1710 C CA . GLY A 1 218 ? -49.198 9.330 13.551 1.00 41.53 218 GLY A CA 1
ATOM 1711 C C . GLY A 1 218 ? -49.468 10.794 13.225 1.00 41.53 218 GLY A C 1
ATOM 1712 O O . GLY A 1 218 ? -50.446 11.080 12.545 1.00 41.53 218 GLY A O 1
ATOM 1713 N N . ASP A 1 219 ? -48.542 11.701 13.539 1.00 41.84 219 ASP A N 1
ATOM 1714 C CA . ASP A 1 219 ? -48.636 13.132 13.213 1.00 41.84 219 ASP A CA 1
ATOM 1715 C C . ASP A 1 219 ? -48.763 13.371 11.703 1.00 41.84 219 ASP A C 1
ATOM 1717 O O . ASP A 1 219 ? -49.584 14.161 11.234 1.00 41.84 219 ASP A O 1
ATOM 1721 N N . ARG A 1 220 ? -47.980 12.643 10.893 1.00 48.22 220 ARG A N 1
ATOM 1722 C CA . ARG A 1 220 ? -48.067 12.711 9.423 1.00 48.22 220 ARG A CA 1
ATOM 1723 C C . ARG A 1 220 ? -49.360 12.118 8.879 1.00 48.22 220 ARG A C 1
ATOM 1725 O O . ARG A 1 220 ? -49.757 12.455 7.760 1.00 48.22 220 ARG A O 1
ATOM 1732 N N . TRP A 1 221 ? -49.968 11.174 9.584 1.00 46.34 221 TRP A N 1
ATOM 1733 C CA . TRP A 1 221 ? -51.245 10.589 9.205 1.00 46.34 221 TRP A CA 1
ATOM 1734 C C . TRP A 1 221 ? -52.396 11.516 9.604 1.00 46.34 221 TRP A C 1
ATOM 1736 O O . TRP A 1 221 ? -53.178 11.876 8.728 1.00 46.34 221 TRP A O 1
ATOM 1746 N N . ALA A 1 222 ? -52.404 12.031 10.835 1.00 37.53 222 ALA A N 1
ATOM 1747 C CA . ALA A 1 222 ? -53.336 13.040 11.332 1.00 37.53 222 ALA A CA 1
ATOM 1748 C C . ALA A 1 222 ? -53.313 14.313 10.471 1.00 37.53 222 ALA A C 1
ATOM 1750 O O . ALA A 1 222 ? -54.356 14.767 10.017 1.00 37.53 222 ALA A O 1
ATOM 1751 N N . ALA A 1 223 ? -52.135 14.833 10.109 1.00 41.47 223 ALA A N 1
ATOM 1752 C CA . ALA A 1 223 ? -52.024 15.990 9.216 1.00 41.47 223 ALA A CA 1
ATOM 1753 C C . ALA A 1 223 ? -52.572 15.715 7.801 1.00 41.47 223 ALA A C 1
ATOM 1755 O O . ALA A 1 223 ? -53.191 16.587 7.189 1.00 41.47 223 ALA A O 1
ATOM 1756 N N . ARG A 1 224 ? -52.375 14.500 7.263 1.00 47.91 224 ARG A N 1
ATOM 1757 C CA . ARG A 1 224 ? -52.943 14.091 5.963 1.00 47.91 224 ARG A CA 1
ATOM 1758 C C . ARG A 1 224 ? -54.453 13.893 6.037 1.00 47.91 224 ARG A C 1
ATOM 1760 O O . ARG A 1 224 ? -55.137 14.241 5.077 1.00 47.91 224 ARG A O 1
ATOM 1767 N N . LEU A 1 225 ? -54.953 13.365 7.149 1.00 40.41 225 LEU A N 1
ATOM 1768 C CA . LEU A 1 225 ? -56.373 13.194 7.414 1.00 40.41 225 LEU A CA 1
ATOM 1769 C C . LEU A 1 225 ? -57.053 14.560 7.551 1.00 40.41 225 LEU A C 1
ATOM 1771 O O . LEU A 1 225 ? -57.966 14.837 6.786 1.00 40.41 225 LEU A O 1
ATOM 1775 N N . CYS A 1 226 ? -56.535 15.464 8.386 1.00 40.75 226 CYS A N 1
ATOM 1776 C CA . CYS A 1 226 ? -57.032 16.837 8.518 1.00 40.75 226 CYS A CA 1
ATOM 1777 C C . CYS A 1 226 ? -57.020 17.590 7.181 1.00 40.75 226 CYS A C 1
ATOM 1779 O O . CYS A 1 226 ? -57.990 18.261 6.846 1.00 40.75 226 CYS A O 1
ATOM 1781 N N . LYS A 1 227 ? -55.965 17.436 6.367 1.00 43.84 227 LYS A N 1
ATOM 1782 C CA . LYS A 1 227 ? -55.888 18.049 5.030 1.00 43.84 227 LYS A CA 1
ATOM 1783 C C . LYS A 1 227 ? -56.919 17.480 4.045 1.00 43.84 227 LYS A C 1
ATOM 1785 O O . LYS A 1 227 ? -57.356 18.199 3.153 1.00 43.84 227 LYS A O 1
ATOM 1790 N N . ARG A 1 228 ? -57.293 16.204 4.182 1.00 42.12 228 ARG A N 1
ATOM 1791 C CA . ARG A 1 228 ? -58.333 15.557 3.364 1.00 42.12 228 ARG A CA 1
ATOM 1792 C C . ARG A 1 228 ? -59.740 15.900 3.848 1.00 42.12 228 ARG A C 1
ATOM 1794 O O . ARG A 1 228 ? -60.587 16.191 3.018 1.00 42.12 228 ARG A O 1
ATOM 1801 N N . LEU A 1 229 ? -59.958 15.942 5.160 1.00 39.38 229 LEU A N 1
ATOM 1802 C CA . LEU A 1 229 ? -61.220 16.356 5.775 1.00 39.38 229 LEU A CA 1
ATOM 1803 C C . LEU A 1 229 ? -61.526 17.835 5.491 1.00 39.38 229 LEU A C 1
ATOM 1805 O O . LEU A 1 229 ? -62.657 18.168 5.168 1.00 39.38 229 LEU A O 1
ATOM 1809 N N . ALA A 1 230 ? -60.511 18.706 5.495 1.00 39.44 230 ALA A N 1
ATOM 1810 C CA . ALA A 1 230 ? -60.652 20.120 5.130 1.00 39.44 230 ALA A CA 1
ATOM 1811 C C . ALA A 1 230 ? -60.980 20.361 3.641 1.00 39.44 230 ALA A C 1
ATOM 1813 O O . ALA A 1 230 ? -61.340 21.475 3.271 1.00 39.44 230 ALA A O 1
ATOM 1814 N N . ALA A 1 231 ? -60.832 19.345 2.782 1.00 40.06 231 ALA A N 1
ATOM 1815 C CA . ALA A 1 231 ? -61.116 19.424 1.349 1.00 40.06 231 ALA A CA 1
ATOM 1816 C C . ALA A 1 231 ? -62.511 18.887 0.972 1.00 40.06 231 ALA A C 1
ATOM 1818 O O . ALA A 1 231 ? -62.881 18.942 -0.200 1.00 40.06 231 ALA A O 1
ATOM 1819 N N . LEU A 1 232 ? -63.279 18.368 1.937 1.00 35.03 232 LEU A N 1
ATOM 1820 C CA . LEU A 1 232 ? -64.636 17.870 1.717 1.00 35.03 232 LEU A CA 1
ATOM 1821 C C . LEU A 1 232 ? -65.656 18.975 2.053 1.00 35.03 232 LEU A C 1
ATOM 1823 O O . LEU A 1 232 ? -65.597 19.539 3.148 1.00 35.03 232 LEU A O 1
ATOM 1827 N N . PRO A 1 233 ? -66.598 19.313 1.152 1.00 40.25 233 PRO A N 1
ATOM 1828 C CA . PRO A 1 233 ? -67.672 20.240 1.479 1.00 40.25 233 PRO A CA 1
ATOM 1829 C C . PRO A 1 233 ? -68.640 19.555 2.450 1.00 40.25 233 PRO A C 1
ATOM 1831 O O . PRO A 1 233 ? -69.292 18.594 2.070 1.00 40.25 233 PRO A O 1
ATOM 1834 N N . ALA A 1 234 ? -68.668 20.037 3.698 1.00 47.25 234 ALA A N 1
ATOM 1835 C CA . ALA A 1 234 ? -69.610 19.730 4.783 1.00 47.25 234 ALA A CA 1
ATOM 1836 C C . ALA A 1 234 ? -70.497 18.481 4.581 1.00 47.25 234 ALA A C 1
ATOM 1838 O O . ALA A 1 234 ? -71.690 18.597 4.303 1.00 47.25 234 ALA A O 1
ATOM 1839 N N . ILE A 1 235 ? -69.929 17.288 4.773 1.00 37.16 235 ILE A N 1
ATOM 1840 C CA . ILE A 1 235 ? -70.703 16.054 4.942 1.00 37.16 235 ILE A CA 1
ATOM 1841 C C . ILE A 1 235 ? -70.539 15.593 6.393 1.00 37.16 235 ILE A C 1
ATOM 1843 O O . ILE A 1 235 ? -69.438 15.280 6.833 1.00 37.16 235 ILE A O 1
ATOM 1847 N N . ALA A 1 236 ? -71.676 15.673 7.093 1.00 36.84 236 ALA A N 1
ATOM 1848 C CA . ALA A 1 236 ? -72.150 14.963 8.283 1.00 36.84 236 ALA A CA 1
ATOM 1849 C C . ALA A 1 236 ? -71.148 14.574 9.391 1.00 36.84 236 ALA A C 1
ATOM 1851 O O . ALA A 1 236 ? -70.240 13.767 9.224 1.00 36.84 236 ALA A O 1
ATOM 1852 N N . SER A 1 237 ? -71.433 15.095 10.586 1.00 43.88 237 SER A N 1
ATOM 1853 C CA . SER A 1 237 ? -70.677 15.008 11.840 1.00 43.88 237 SER A CA 1
ATOM 1854 C C . SER A 1 237 ? -70.492 13.616 12.452 1.00 43.88 237 SER A C 1
ATOM 1856 O O . SER A 1 237 ? -69.774 13.511 13.443 1.00 43.88 237 SER A O 1
ATOM 1858 N N . ASP A 1 238 ? -71.085 12.558 11.902 1.00 40.41 238 ASP A N 1
ATOM 1859 C CA . ASP A 1 238 ? -71.231 11.301 12.650 1.00 40.41 238 ASP A CA 1
ATOM 1860 C C . ASP A 1 238 ? -70.207 10.222 12.244 1.00 40.41 238 ASP A C 1
ATOM 1862 O O . ASP A 1 238 ? -69.779 9.430 13.081 1.00 40.41 238 ASP A O 1
ATOM 1866 N N . GLU A 1 239 ? -69.689 10.237 11.011 1.00 37.62 239 GLU A N 1
ATOM 1867 C CA . GLU A 1 239 ? -68.652 9.279 10.573 1.00 37.62 239 GLU A CA 1
ATOM 1868 C C . GLU A 1 239 ? -67.229 9.698 10.987 1.00 37.62 239 GLU A C 1
ATOM 1870 O O . GLU A 1 239 ? -66.339 8.857 11.142 1.00 37.62 239 GLU A O 1
ATOM 1875 N N . ALA A 1 240 ? -67.008 10.989 11.259 1.00 39.25 240 ALA A N 1
ATOM 1876 C CA . ALA A 1 240 ? -65.744 11.486 11.805 1.00 39.25 240 ALA A CA 1
ATOM 1877 C C . ALA A 1 240 ? -65.523 11.052 13.269 1.00 39.25 240 ALA A C 1
ATOM 1879 O O . ALA A 1 240 ? -64.377 10.874 13.685 1.00 39.25 240 ALA A O 1
ATOM 1880 N N . ALA A 1 241 ? -66.601 10.830 14.031 1.00 41.19 241 ALA A N 1
ATOM 1881 C CA . ALA A 1 241 ? -66.536 10.360 15.414 1.00 41.19 241 ALA A CA 1
ATOM 1882 C C . ALA A 1 241 ? -66.085 8.890 15.505 1.00 41.19 241 ALA A C 1
ATOM 1884 O O . ALA A 1 241 ? -65.244 8.560 16.335 1.00 41.19 241 ALA A O 1
ATOM 1885 N N . VAL A 1 242 ? -66.543 8.028 14.589 1.00 41.28 242 VAL A N 1
ATOM 1886 C CA . VAL A 1 242 ? -66.170 6.597 14.545 1.00 41.28 242 VAL A CA 1
ATOM 1887 C C . VAL A 1 242 ? -64.695 6.393 14.163 1.00 41.28 242 VAL A C 1
ATOM 1889 O O . VAL A 1 242 ? -64.045 5.461 14.632 1.00 41.28 242 VAL A O 1
ATOM 1892 N N . LEU A 1 243 ? -64.125 7.285 13.345 1.00 36.69 243 LEU A N 1
ATOM 1893 C CA . LEU A 1 243 ? -62.709 7.228 12.957 1.00 36.69 243 LEU A CA 1
ATOM 1894 C C . LEU A 1 243 ? -61.756 7.845 13.995 1.00 36.69 243 LEU A C 1
ATOM 1896 O O . LEU A 1 243 ? -60.573 7.501 13.997 1.00 36.69 243 LEU A O 1
ATOM 1900 N N . LEU A 1 244 ? -62.253 8.715 14.880 1.00 41.03 244 LEU A N 1
ATOM 1901 C CA . LEU A 1 244 ? -61.521 9.174 16.066 1.00 41.03 244 LEU A CA 1
ATOM 1902 C C . LEU A 1 244 ? -61.492 8.092 17.159 1.00 41.03 244 LEU A C 1
ATOM 1904 O O . LEU A 1 244 ? -60.444 7.888 17.767 1.00 41.03 244 LEU A O 1
ATOM 1908 N N . ASP A 1 245 ? -62.583 7.337 17.321 1.00 37.06 245 ASP A N 1
ATOM 1909 C CA . ASP A 1 245 ? -62.690 6.222 18.279 1.00 37.06 245 ASP A CA 1
ATOM 1910 C C . ASP A 1 245 ? -61.787 5.029 17.895 1.00 37.06 245 ASP A C 1
ATOM 1912 O O . ASP A 1 245 ? -61.173 4.388 18.743 1.00 37.06 245 ASP A O 1
ATOM 1916 N N . ALA A 1 246 ? -61.600 4.775 16.593 1.00 38.50 246 ALA A N 1
ATOM 1917 C CA . ALA A 1 246 ? -60.713 3.714 16.099 1.00 38.50 246 ALA A CA 1
ATOM 1918 C C . ALA A 1 246 ? -59.204 4.034 16.215 1.00 38.50 246 ALA A C 1
ATOM 1920 O O . ALA A 1 246 ? -58.370 3.154 15.990 1.00 38.50 246 ALA A O 1
ATOM 1921 N N . GLY A 1 247 ? -58.838 5.287 16.512 1.00 38.81 247 GLY A N 1
ATOM 1922 C CA . GLY A 1 247 ? -57.449 5.760 16.553 1.00 38.81 247 GLY A CA 1
ATOM 1923 C C . GLY A 1 247 ? -56.872 5.989 17.951 1.00 38.81 247 GLY A C 1
ATOM 1924 O O . GLY A 1 247 ? -55.667 6.212 18.064 1.00 38.81 247 GLY A O 1
ATOM 1925 N N . LEU A 1 248 ? -57.699 5.948 18.998 1.00 35.66 248 LEU A N 1
ATOM 1926 C CA . LEU A 1 248 ? -57.318 6.261 20.378 1.00 35.66 248 LEU A CA 1
ATOM 1927 C C . LEU A 1 248 ? -58.112 5.400 21.373 1.00 35.66 248 LEU A C 1
ATOM 1929 O O . LEU A 1 248 ? -58.735 5.923 22.290 1.00 35.66 248 LEU A O 1
ATOM 1933 N N . ASP A 1 249 ? -58.096 4.076 21.219 1.00 35.16 249 ASP A N 1
ATOM 1934 C CA . ASP A 1 249 ? -58.542 3.224 22.322 1.00 35.16 249 ASP A CA 1
ATOM 1935 C C . ASP A 1 249 ? -57.419 3.158 23.377 1.00 35.16 249 ASP A C 1
ATOM 1937 O O . ASP A 1 249 ? -56.464 2.380 23.275 1.00 35.16 249 ASP A O 1
ATOM 1941 N N . GLU A 1 250 ? -57.534 4.005 24.405 1.00 34.47 250 GLU A N 1
ATOM 1942 C CA . GLU A 1 250 ? -56.747 3.985 25.652 1.00 34.47 250 GLU A CA 1
ATOM 1943 C C . GLU A 1 250 ? -56.779 2.612 26.367 1.00 34.47 250 GLU A C 1
ATOM 1945 O O . GLU A 1 250 ? -56.047 2.382 27.332 1.00 34.47 250 GLU A O 1
ATOM 1950 N N . ARG A 1 251 ? -57.550 1.630 25.883 1.00 33.69 251 ARG A N 1
ATOM 1951 C CA . ARG A 1 251 ? -57.543 0.254 26.406 1.00 33.69 251 ARG A CA 1
ATOM 1952 C C . ARG A 1 251 ? -56.285 -0.554 26.081 1.00 33.69 251 ARG A C 1
ATOM 1954 O O . ARG A 1 251 ? -56.043 -1.561 26.739 1.00 33.69 251 ARG A O 1
ATOM 1961 N N . ALA A 1 252 ? -55.422 -0.109 25.164 1.00 39.47 252 ALA A N 1
ATOM 1962 C CA . ALA A 1 252 ? -54.090 -0.713 24.999 1.00 39.47 252 ALA A CA 1
ATOM 1963 C C . ALA A 1 252 ? -53.102 -0.338 26.131 1.00 39.47 252 ALA A C 1
ATOM 1965 O O . ALA A 1 252 ? -52.012 -0.907 26.218 1.00 39.47 252 ALA A O 1
ATOM 1966 N N . THR A 1 253 ? -53.468 0.602 27.013 1.00 43.09 253 THR A N 1
ATOM 1967 C CA . THR A 1 253 ? -52.660 1.005 28.179 1.00 43.09 253 THR A CA 1
ATOM 1968 C C . THR A 1 253 ? -53.068 0.350 29.502 1.00 43.09 253 THR A C 1
ATOM 1970 O O . THR A 1 253 ? -52.398 0.573 30.509 1.00 43.09 253 THR A O 1
ATOM 1973 N N . ASP A 1 254 ? -54.053 -0.554 29.509 1.00 41.97 254 ASP A N 1
ATOM 1974 C CA . ASP A 1 254 ? -54.570 -1.211 30.726 1.00 41.97 254 ASP A CA 1
ATOM 1975 C C . ASP A 1 254 ? -53.705 -2.400 31.226 1.00 41.97 254 ASP A C 1
ATOM 1977 O O . ASP A 1 254 ? -54.173 -3.366 31.827 1.00 41.97 254 ASP A O 1
ATOM 1981 N N . HIS A 1 255 ? -52.392 -2.355 30.973 1.00 46.75 255 HIS A N 1
ATOM 1982 C CA . HIS A 1 255 ? -51.417 -3.357 31.432 1.00 46.75 255 HIS A CA 1
ATOM 1983 C C . HIS A 1 255 ? -50.642 -2.932 32.693 1.00 46.75 255 HIS A C 1
ATOM 1985 O O . HIS A 1 255 ? -49.687 -3.605 33.084 1.00 46.75 255 HIS A O 1
ATOM 1991 N N . GLY A 1 256 ? -51.056 -1.848 33.360 1.00 42.19 256 GLY A N 1
ATOM 1992 C CA . GLY A 1 256 ? -50.518 -1.466 34.672 1.00 42.19 256 GLY A CA 1
ATOM 1993 C C . GLY A 1 256 ? -50.780 -2.525 35.752 1.00 42.19 256 GLY A C 1
ATOM 1994 O O . GLY A 1 256 ? -49.885 -2.839 36.531 1.00 42.19 256 GLY A O 1
ATOM 1995 N N . GLY A 1 257 ? -51.956 -3.165 35.734 1.00 53.59 257 GLY A N 1
ATOM 1996 C CA . GLY A 1 257 ? -52.368 -4.140 36.754 1.00 53.59 257 GLY A CA 1
ATOM 1997 C C . GLY A 1 257 ? -51.462 -5.380 36.882 1.00 53.59 257 GLY A C 1
ATOM 1998 O O . GLY A 1 257 ? -51.008 -5.676 37.987 1.00 53.59 257 GLY A O 1
ATOM 1999 N N . PRO A 1 258 ? -51.146 -6.103 35.789 1.00 56.47 258 PRO A N 1
ATOM 2000 C CA . PRO A 1 258 ? -50.286 -7.290 35.850 1.00 56.47 258 PRO A CA 1
ATOM 2001 C C . PRO A 1 258 ? -48.831 -6.981 36.239 1.00 56.47 258 PRO A C 1
ATOM 2003 O O . PRO A 1 258 ? -48.219 -7.745 36.984 1.00 56.47 258 PRO A O 1
ATOM 2006 N N . TYR A 1 259 ? -48.278 -5.859 35.763 1.00 54.28 259 TYR A N 1
ATOM 2007 C CA . TYR A 1 259 ? -46.907 -5.447 36.080 1.00 54.28 259 TYR A CA 1
ATOM 2008 C C . TYR A 1 259 ? -46.769 -5.001 37.540 1.00 54.28 259 TYR A C 1
ATOM 2010 O O . TYR A 1 259 ? -45.837 -5.420 38.225 1.00 54.28 259 TYR A O 1
ATOM 2018 N N . GLU A 1 260 ? -47.707 -4.194 38.046 1.00 57.38 260 GLU A N 1
ATOM 2019 C CA . GLU A 1 260 ? -47.691 -3.750 39.443 1.00 57.38 260 GLU A CA 1
ATOM 2020 C C . GLU A 1 260 ? -47.886 -4.914 40.422 1.00 57.38 260 GLU A C 1
ATOM 2022 O O . GLU A 1 260 ? -47.189 -4.970 41.437 1.00 57.38 260 GLU A O 1
ATOM 2027 N N . ALA A 1 261 ? -48.750 -5.882 40.092 1.00 64.50 261 ALA A N 1
ATOM 2028 C CA . ALA A 1 261 ? -48.942 -7.091 40.893 1.00 64.50 261 ALA A CA 1
ATOM 2029 C C . ALA A 1 261 ? -47.671 -7.960 40.953 1.00 64.50 261 ALA A C 1
ATOM 2031 O O . ALA A 1 261 ? -47.246 -8.356 42.038 1.00 64.50 261 ALA A O 1
ATOM 2032 N N . ALA A 1 262 ? -47.014 -8.192 39.812 1.00 60.50 262 ALA A N 1
ATOM 2033 C CA . ALA A 1 262 ? -45.779 -8.974 39.756 1.00 60.50 262 ALA A CA 1
ATOM 2034 C C . ALA A 1 262 ? -44.597 -8.265 40.446 1.00 60.50 262 ALA A C 1
ATOM 2036 O O . ALA A 1 262 ? -43.813 -8.893 41.158 1.00 60.50 262 AL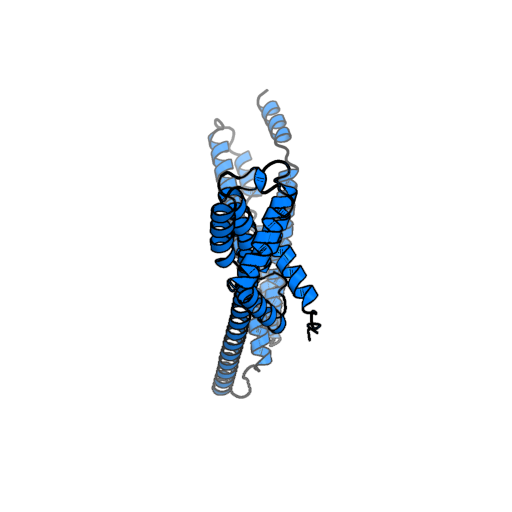A A O 1
ATOM 2037 N N . MET A 1 263 ? -44.495 -6.938 40.316 1.00 55.59 263 MET A N 1
ATOM 2038 C CA . MET A 1 263 ? -43.492 -6.135 41.024 1.00 55.59 263 MET A CA 1
ATOM 2039 C C . MET A 1 263 ? -43.726 -6.108 42.538 1.00 55.59 263 MET A C 1
ATOM 2041 O O . MET A 1 263 ? -42.762 -6.113 43.308 1.00 55.59 263 MET A O 1
ATOM 2045 N N . ALA A 1 264 ? -44.984 -6.089 42.986 1.00 65.31 264 ALA A N 1
ATOM 2046 C CA . ALA A 1 264 ? -45.326 -6.202 44.401 1.00 65.31 264 ALA A CA 1
ATOM 2047 C C . ALA A 1 264 ? -44.960 -7.587 44.963 1.00 65.31 264 ALA A C 1
ATOM 2049 O O . ALA A 1 264 ? -44.409 -7.673 46.060 1.00 65.31 264 ALA A O 1
ATOM 2050 N N . GLU A 1 265 ? -45.185 -8.656 44.197 1.00 65.62 265 GLU A N 1
ATOM 2051 C CA . GLU A 1 265 ? -44.831 -10.028 44.576 1.00 65.62 265 GLU A CA 1
ATOM 2052 C C . GLU A 1 265 ? -43.309 -10.241 44.663 1.00 65.62 265 GLU A C 1
ATOM 2054 O O . GLU A 1 265 ? -42.824 -10.810 45.644 1.00 65.62 265 GLU A O 1
ATOM 2059 N N . LEU A 1 266 ? -42.539 -9.717 43.702 1.00 55.91 266 LEU A N 1
ATOM 2060 C CA . LEU A 1 266 ? -41.069 -9.756 43.728 1.00 55.91 266 LEU A CA 1
ATOM 2061 C C . LEU A 1 266 ? -40.496 -8.995 44.931 1.00 55.91 266 LEU A C 1
ATOM 2063 O O . LEU A 1 266 ? -39.603 -9.487 45.621 1.00 55.91 266 LEU A O 1
ATOM 2067 N N . ARG A 1 267 ? -41.053 -7.820 45.249 1.00 64.50 267 ARG A N 1
ATOM 2068 C CA . ARG A 1 267 ? -40.663 -7.063 46.450 1.00 64.50 267 ARG A CA 1
ATOM 2069 C C . ARG A 1 267 ? -41.022 -7.806 47.736 1.00 64.50 267 ARG A C 1
ATOM 2071 O O . ARG A 1 267 ? -40.229 -7.804 48.672 1.00 64.50 267 ARG A O 1
ATOM 2078 N N . HIS A 1 268 ? -42.181 -8.466 47.786 1.00 68.69 268 HIS A N 1
ATOM 2079 C CA . HIS A 1 268 ? -42.608 -9.216 48.968 1.00 68.69 268 HIS A CA 1
ATOM 2080 C C . HIS A 1 268 ? -41.716 -10.438 49.243 1.00 68.69 268 HIS A C 1
ATOM 2082 O O . HIS A 1 268 ? -41.467 -10.763 50.404 1.00 68.69 268 HIS A O 1
ATOM 2088 N N . ARG A 1 269 ? -41.193 -11.083 48.195 1.00 71.56 269 ARG A N 1
ATOM 2089 C CA . ARG A 1 269 ? -40.291 -12.242 48.305 1.00 71.56 269 ARG A CA 1
ATOM 2090 C C . ARG A 1 269 ? -38.851 -11.892 48.687 1.00 71.56 269 ARG A C 1
ATOM 2092 O O . ARG A 1 269 ? -38.039 -12.802 48.816 1.00 71.56 269 ARG A O 1
ATOM 2099 N N . GLY A 1 270 ? -38.528 -10.608 48.863 1.00 69.75 270 GLY A N 1
ATOM 2100 C CA . GLY A 1 270 ? -37.154 -10.170 49.110 1.00 69.75 270 GLY A CA 1
ATOM 2101 C C . GLY A 1 270 ? -36.234 -10.421 47.912 1.00 69.75 270 GLY A C 1
ATOM 2102 O O . GLY A 1 270 ? -35.044 -10.650 48.101 1.00 69.75 270 GLY A O 1
ATOM 2103 N N . SER A 1 271 ? -36.783 -10.425 46.691 1.00 67.19 271 SER A N 1
ATOM 2104 C CA . SER A 1 271 ? -36.001 -10.625 45.470 1.00 67.19 271 SER A CA 1
ATOM 2105 C C . SER A 1 271 ? -34.920 -9.554 45.331 1.00 67.19 271 SER A C 1
ATOM 2107 O O . SER A 1 271 ? -35.131 -8.386 45.673 1.00 67.19 271 SER A O 1
ATOM 2109 N N . SER A 1 272 ? -33.757 -9.955 44.818 1.00 60.00 272 SER A N 1
ATOM 2110 C CA . SER A 1 272 ? -32.622 -9.050 44.668 1.00 60.00 272 SER A CA 1
ATOM 2111 C C . SER A 1 272 ? -32.921 -7.955 43.637 1.00 60.00 272 SER A C 1
ATOM 2113 O O . SER A 1 272 ? -33.788 -8.091 42.767 1.00 60.00 272 SER A O 1
ATOM 2115 N N . ALA A 1 273 ? -32.162 -6.857 43.681 1.00 46.94 273 ALA A N 1
ATOM 2116 C CA . ALA A 1 273 ? -32.261 -5.807 42.666 1.00 46.94 273 ALA A CA 1
ATOM 2117 C C . ALA A 1 273 ? -31.985 -6.338 41.243 1.00 46.94 273 ALA A C 1
ATOM 2119 O O . ALA A 1 273 ? -32.539 -5.810 40.279 1.00 46.94 273 ALA A O 1
ATOM 2120 N N . ALA A 1 274 ? -31.169 -7.392 41.113 1.00 46.69 274 ALA A N 1
ATOM 2121 C CA . ALA A 1 274 ? -30.907 -8.057 39.841 1.00 46.69 274 ALA A CA 1
ATOM 2122 C C . ALA A 1 274 ? -32.143 -8.812 39.330 1.00 46.69 274 ALA A C 1
ATOM 2124 O O . ALA A 1 274 ? -32.494 -8.654 38.164 1.00 46.69 274 ALA A O 1
ATOM 2125 N N . ASP A 1 275 ? -32.851 -9.536 40.201 1.00 50.22 275 ASP A N 1
ATOM 2126 C CA . ASP A 1 275 ? -34.069 -10.276 39.837 1.00 50.22 275 ASP A CA 1
ATOM 2127 C C . ASP A 1 275 ? -35.189 -9.328 39.388 1.00 50.22 275 ASP A C 1
ATOM 2129 O O . ASP A 1 275 ? -35.879 -9.571 38.397 1.00 50.22 275 ASP A O 1
ATOM 2133 N N . ILE A 1 276 ? -35.336 -8.199 40.087 1.00 52.25 276 ILE A N 1
ATOM 2134 C CA . ILE A 1 276 ? -36.303 -7.154 39.731 1.00 52.25 276 ILE A CA 1
ATOM 2135 C C . ILE A 1 276 ? -35.949 -6.526 38.373 1.00 52.25 276 ILE A C 1
ATOM 2137 O O . ILE A 1 276 ? -36.833 -6.279 37.547 1.00 52.25 276 ILE A O 1
ATOM 2141 N N . ALA A 1 277 ? -34.664 -6.272 38.118 1.00 47.81 277 ALA A N 1
ATOM 2142 C CA . ALA A 1 277 ? -34.204 -5.711 36.852 1.00 47.81 277 ALA A CA 1
ATOM 2143 C C . ALA A 1 277 ? -34.363 -6.703 35.684 1.00 47.81 277 ALA A C 1
ATOM 2145 O O . ALA A 1 277 ? -34.742 -6.290 34.589 1.00 47.81 277 ALA A O 1
ATOM 2146 N N . GLU A 1 278 ? -34.118 -7.996 35.911 1.00 56.16 278 GLU A N 1
ATOM 2147 C CA . GLU A 1 278 ? -34.248 -9.064 34.910 1.00 56.16 278 GLU A CA 1
ATOM 2148 C C . GLU A 1 278 ? -35.720 -9.291 34.534 1.00 56.16 278 GLU A C 1
ATOM 2150 O O . GLU A 1 278 ? -36.055 -9.324 33.349 1.00 56.16 278 GLU A O 1
ATOM 2155 N N . PHE A 1 279 ? -36.621 -9.295 35.523 1.00 61.88 279 PHE A N 1
ATOM 2156 C CA . PHE A 1 279 ? -38.067 -9.295 35.288 1.00 61.88 279 PHE A CA 1
ATOM 2157 C C . PHE A 1 279 ? -38.519 -8.077 34.467 1.00 61.88 279 PHE A C 1
ATOM 2159 O O . PHE A 1 279 ? -39.232 -8.212 33.472 1.00 61.88 279 PHE A O 1
ATOM 2166 N N . THR A 1 280 ? -38.065 -6.880 34.850 1.00 53.97 280 THR A N 1
ATOM 2167 C CA . THR A 1 280 ? -38.417 -5.635 34.148 1.00 53.97 280 THR A CA 1
ATOM 2168 C C . THR A 1 280 ? -37.908 -5.644 32.703 1.00 53.97 280 THR A C 1
ATOM 2170 O O . THR A 1 280 ? -38.614 -5.199 31.798 1.00 53.97 280 THR A O 1
ATOM 2173 N N . LEU A 1 281 ? -36.701 -6.169 32.464 1.00 50.84 281 LEU A N 1
ATOM 2174 C CA . LEU A 1 281 ? -36.136 -6.313 31.124 1.00 50.84 281 LEU A CA 1
ATOM 2175 C C . LEU A 1 281 ? -36.970 -7.265 30.258 1.00 50.84 281 LEU A C 1
ATOM 2177 O O . LEU A 1 281 ? -37.294 -6.894 29.133 1.00 50.84 281 LEU A O 1
ATOM 2181 N N . GLY A 1 282 ? -37.374 -8.424 30.789 1.00 60.28 282 GLY A N 1
ATOM 2182 C CA . GLY A 1 282 ? -38.233 -9.373 30.072 1.00 60.28 282 GLY A CA 1
ATOM 2183 C C . GLY A 1 282 ? -39.562 -8.747 29.638 1.00 60.28 282 GLY A C 1
ATOM 2184 O O . GLY A 1 282 ? -39.936 -8.829 28.473 1.00 60.28 282 GLY A O 1
ATOM 2185 N N . VAL A 1 283 ? -40.217 -7.992 30.529 1.00 62.12 283 VAL A N 1
ATOM 2186 C CA . VAL A 1 283 ? -41.456 -7.259 30.199 1.00 62.12 283 VAL A CA 1
ATOM 2187 C C . VAL A 1 283 ? -41.232 -6.229 29.082 1.00 62.12 283 VAL A C 1
ATOM 2189 O O . VAL A 1 283 ? -42.084 -6.050 28.208 1.00 62.12 283 VAL A O 1
ATOM 2192 N N . LEU A 1 284 ? -40.091 -5.532 29.086 1.00 50.31 284 LEU A N 1
ATOM 2193 C CA . LEU A 1 284 ? -39.746 -4.563 28.042 1.00 50.31 284 LEU A CA 1
ATOM 2194 C C . LEU A 1 284 ? -39.432 -5.233 26.696 1.00 50.31 284 LEU A C 1
ATOM 2196 O O . LEU A 1 284 ? -39.781 -4.676 25.652 1.00 50.31 284 LEU A O 1
ATOM 2200 N N . GLU A 1 285 ? -38.788 -6.400 26.708 1.00 55.91 285 GLU A N 1
ATOM 2201 C CA . GLU A 1 285 ? -38.491 -7.200 25.514 1.00 55.91 285 GLU A CA 1
ATOM 2202 C C . GLU A 1 285 ? -39.772 -7.768 24.892 1.00 55.91 285 GLU A C 1
ATOM 2204 O O . GLU A 1 285 ? -40.006 -7.550 23.701 1.00 55.91 285 GLU A O 1
ATOM 2209 N N . ASP A 1 286 ? -40.662 -8.351 25.698 1.00 64.31 286 ASP A N 1
ATOM 2210 C CA . ASP A 1 286 ? -41.974 -8.840 25.255 1.00 64.31 286 ASP A CA 1
ATOM 2211 C C . ASP A 1 286 ? -42.803 -7.717 24.622 1.00 64.31 286 ASP A C 1
ATOM 2213 O O . ASP A 1 286 ? -43.425 -7.881 23.566 1.00 64.31 286 ASP A O 1
ATOM 2217 N N . ARG A 1 287 ? -42.775 -6.527 25.234 1.00 60.47 287 ARG A N 1
ATOM 2218 C CA . ARG A 1 287 ? -43.467 -5.346 24.711 1.00 60.47 287 ARG A CA 1
ATOM 2219 C C . ARG A 1 287 ? -42.834 -4.837 23.420 1.00 60.47 287 ARG A C 1
ATOM 2221 O O . ARG A 1 287 ? -43.555 -4.400 22.524 1.00 60.47 287 ARG A O 1
ATOM 2228 N N . HIS A 1 288 ? -41.508 -4.887 23.302 1.00 53.03 288 HIS A N 1
ATOM 2229 C CA . HIS A 1 288 ? -40.820 -4.544 22.062 1.00 53.03 288 HIS A CA 1
ATOM 2230 C C . HIS A 1 288 ? -41.193 -5.513 20.933 1.00 53.03 288 HIS A C 1
ATOM 2232 O O . HIS A 1 288 ? -41.477 -5.053 19.827 1.00 53.03 288 HIS A O 1
ATOM 2238 N N . GLU A 1 289 ? -41.246 -6.818 21.202 1.00 62.59 289 GLU A N 1
ATOM 2239 C CA . GLU A 1 289 ? -41.651 -7.830 20.223 1.00 62.59 289 GLU A CA 1
ATOM 2240 C C . GLU A 1 289 ? -43.132 -7.687 19.838 1.00 62.59 289 GLU A C 1
ATOM 2242 O O . GLU A 1 289 ? -43.494 -7.808 18.667 1.00 62.59 289 GLU A O 1
ATOM 2247 N N . ALA A 1 290 ? -44.008 -7.385 20.801 1.00 61.56 290 ALA A N 1
ATOM 2248 C CA . ALA A 1 290 ? -45.417 -7.097 20.541 1.00 61.56 290 ALA A CA 1
ATOM 2249 C C . ALA A 1 290 ? -45.597 -5.860 19.644 1.00 61.56 290 ALA A C 1
ATOM 2251 O O . ALA A 1 290 ? -46.331 -5.933 18.658 1.00 61.56 290 ALA A O 1
ATOM 2252 N N . LEU A 1 291 ? -44.888 -4.763 19.934 1.00 54.44 291 LEU A N 1
ATOM 2253 C CA . LEU A 1 291 ? -44.911 -3.561 19.099 1.00 54.44 291 LEU A CA 1
ATOM 2254 C C . LEU A 1 291 ? -44.344 -3.834 17.712 1.00 54.44 291 LEU A C 1
ATOM 2256 O O . LEU A 1 291 ? -45.016 -3.534 16.739 1.00 54.44 291 LEU A O 1
ATOM 2260 N N . ALA A 1 292 ? -43.183 -4.485 17.598 1.00 55.38 292 ALA A N 1
ATOM 2261 C CA . ALA A 1 292 ? -42.598 -4.834 16.303 1.00 55.38 292 ALA A CA 1
ATOM 2262 C C . ALA A 1 292 ? -43.570 -5.663 15.443 1.00 55.38 292 ALA A C 1
ATOM 2264 O O . ALA A 1 292 ? -43.770 -5.360 14.267 1.00 55.38 292 ALA A O 1
ATOM 2265 N N . ARG A 1 293 ? -44.260 -6.643 16.049 1.00 62.72 293 ARG A N 1
ATOM 2266 C CA . ARG A 1 293 ? -45.326 -7.411 15.386 1.00 62.72 293 ARG A CA 1
ATOM 2267 C C . ARG A 1 293 ? -46.492 -6.528 14.948 1.00 62.72 293 ARG A C 1
ATOM 2269 O O . ARG A 1 293 ? -46.990 -6.716 13.843 1.00 62.72 293 ARG A O 1
ATOM 2276 N N . GLN A 1 294 ? -46.929 -5.570 15.767 1.00 56.09 294 GLN A N 1
ATOM 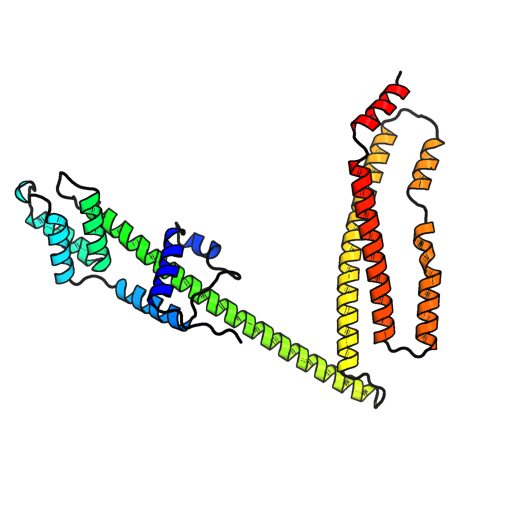2277 C CA . GLN A 1 294 ? -47.981 -4.615 15.396 1.00 56.09 294 GLN A CA 1
ATOM 2278 C C . GLN A 1 294 ? -47.543 -3.677 14.265 1.00 56.09 294 GLN A C 1
ATOM 2280 O O . GLN A 1 294 ? -48.331 -3.437 13.348 1.00 56.09 294 GLN A O 1
ATOM 2285 N N . THR A 1 295 ? -46.300 -3.187 14.274 1.00 55.09 295 THR A N 1
ATOM 2286 C CA . THR A 1 295 ? -45.753 -2.332 13.214 1.00 55.09 295 THR A CA 1
ATOM 2287 C C . THR A 1 295 ? -45.655 -3.101 11.890 1.00 55.09 295 THR A C 1
ATOM 2289 O O . THR A 1 295 ? -46.052 -2.574 10.847 1.00 55.09 295 THR A O 1
ATOM 2292 N N . ASP A 1 296 ? -45.231 -4.369 11.923 1.00 54.66 296 ASP A N 1
ATOM 2293 C CA . ASP A 1 296 ? -45.210 -5.264 10.758 1.00 54.66 296 ASP A CA 1
ATOM 2294 C C . ASP A 1 296 ? -46.623 -5.599 10.259 1.00 54.66 296 ASP A C 1
ATOM 2296 O O . ASP A 1 296 ? -46.881 -5.609 9.048 1.00 54.66 296 ASP A O 1
ATOM 2300 N N . LEU A 1 297 ? -47.578 -5.808 11.171 1.00 49.75 297 LEU A N 1
ATOM 2301 C CA . LEU A 1 297 ? -48.986 -6.003 10.827 1.00 49.75 297 LEU A CA 1
ATOM 2302 C C . LEU A 1 297 ? -49.553 -4.746 10.155 1.00 49.75 297 LEU A C 1
ATOM 2304 O O . LEU A 1 297 ? -50.193 -4.840 9.110 1.00 49.75 297 LEU A O 1
ATOM 2308 N N . ALA A 1 298 ? -49.273 -3.559 10.700 1.00 48.44 298 ALA A N 1
ATOM 2309 C CA . ALA A 1 298 ? -49.692 -2.275 10.147 1.00 48.44 298 ALA A CA 1
ATOM 2310 C C . ALA A 1 298 ? -49.053 -2.007 8.774 1.00 48.44 298 ALA A C 1
ATOM 2312 O O . ALA A 1 298 ? -49.727 -1.518 7.865 1.00 48.44 298 ALA A O 1
ATOM 2313 N N . ALA A 1 299 ? -47.781 -2.368 8.581 1.00 51.56 299 ALA A N 1
ATOM 2314 C CA . ALA A 1 299 ? -47.114 -2.321 7.282 1.00 51.56 299 ALA A CA 1
ATOM 2315 C C . ALA A 1 299 ? -47.753 -3.296 6.275 1.00 51.56 299 ALA A C 1
ATOM 2317 O O . ALA A 1 299 ? -47.971 -2.937 5.115 1.00 51.56 299 ALA A O 1
ATOM 2318 N N . THR A 1 300 ? -48.140 -4.489 6.731 1.00 49.97 300 THR A N 1
ATOM 2319 C CA . THR A 1 300 ? -48.847 -5.504 5.933 1.00 49.97 300 THR A CA 1
ATOM 2320 C C . THR A 1 300 ? -50.271 -5.068 5.565 1.00 49.97 300 THR A C 1
ATOM 2322 O O . THR A 1 300 ? -50.727 -5.293 4.445 1.00 49.97 300 THR A O 1
ATOM 2325 N N . TYR A 1 301 ? -50.988 -4.391 6.462 1.00 42.94 301 TYR A N 1
ATOM 2326 C CA . TYR A 1 301 ? -52.289 -3.797 6.151 1.00 42.94 301 TYR A CA 1
ATOM 2327 C C . TYR A 1 301 ? -52.153 -2.619 5.177 1.00 42.94 301 TYR A C 1
ATOM 2329 O O . TYR A 1 301 ? -52.911 -2.548 4.210 1.00 42.94 301 TYR A O 1
ATOM 2337 N N . ARG A 1 302 ? -51.145 -1.747 5.342 1.00 45.44 302 ARG A N 1
ATOM 2338 C CA . ARG A 1 302 ? -50.847 -0.664 4.380 1.00 45.44 302 ARG A CA 1
ATOM 2339 C C . ARG A 1 302 ? -50.532 -1.190 2.981 1.00 45.44 302 ARG A C 1
ATOM 2341 O O . ARG A 1 302 ? -50.935 -0.556 2.013 1.00 45.44 302 ARG A O 1
ATOM 2348 N N . SER A 1 303 ? -49.838 -2.322 2.858 1.00 44.84 303 SER A N 1
ATOM 2349 C CA . SER A 1 303 ? -49.522 -2.916 1.551 1.00 44.84 303 SER A CA 1
ATOM 2350 C C . SER A 1 303 ? -50.720 -3.620 0.901 1.00 44.84 303 SER A C 1
ATOM 2352 O O . SER A 1 303 ? -50.780 -3.719 -0.323 1.00 44.84 303 SER A O 1
ATOM 2354 N N . ARG A 1 304 ? -51.707 -4.061 1.694 1.00 44.38 304 ARG A N 1
ATOM 2355 C CA . ARG A 1 304 ? -52.959 -4.673 1.209 1.00 44.38 304 ARG A CA 1
ATOM 2356 C C . ARG A 1 304 ? -54.049 -3.658 0.854 1.00 44.38 304 ARG A C 1
ATOM 2358 O O . ARG A 1 304 ? -54.937 -3.973 0.059 1.00 44.38 304 ARG A O 1
ATOM 2365 N N . ILE A 1 305 ? -53.986 -2.441 1.393 1.00 43.91 305 ILE A N 1
ATOM 2366 C CA . ILE A 1 305 ? -54.842 -1.325 0.976 1.00 43.91 305 ILE A CA 1
ATOM 2367 C C . ILE A 1 305 ? -54.257 -0.738 -0.318 1.00 43.91 305 ILE A C 1
ATOM 2369 O O . ILE A 1 305 ? -53.488 0.221 -0.310 1.00 43.91 305 ILE A O 1
ATOM 2373 N N . SER A 1 306 ? -54.605 -1.343 -1.456 1.00 39.53 306 SER A N 1
ATOM 2374 C CA . SER A 1 306 ? -54.251 -0.794 -2.769 1.00 39.53 306 SER A CA 1
ATOM 2375 C C . SER A 1 306 ? -54.922 0.576 -2.968 1.00 39.53 306 SER A C 1
ATOM 2377 O O . SER A 1 306 ? -56.135 0.678 -2.752 1.00 39.53 306 SER A O 1
ATOM 2379 N N . PRO A 1 307 ? -54.207 1.609 -3.462 1.00 44.69 307 PRO A N 1
ATOM 2380 C CA . PRO A 1 307 ? -54.802 2.891 -3.855 1.00 44.69 307 PRO A CA 1
ATOM 2381 C C . PRO A 1 307 ? -56.001 2.736 -4.806 1.00 44.69 307 PRO A C 1
ATOM 2383 O O . PRO A 1 307 ? -56.922 3.549 -4.775 1.00 44.69 307 PRO A O 1
ATOM 2386 N N . SER A 1 308 ? -56.030 1.656 -5.597 1.00 40.38 308 SER A N 1
ATOM 2387 C CA . SER A 1 308 ? -57.135 1.342 -6.507 1.00 40.38 308 SER A CA 1
ATOM 2388 C C . SER A 1 308 ? -58.431 0.919 -5.807 1.00 40.38 308 SER A C 1
ATOM 2390 O O . SER A 1 308 ? -59.496 1.118 -6.373 1.00 40.38 308 SER A O 1
ATOM 2392 N N . ARG A 1 309 ? -58.395 0.392 -4.573 1.00 41.16 309 ARG A N 1
ATOM 2393 C CA . ARG A 1 309 ? -59.623 0.063 -3.819 1.00 41.16 309 ARG A CA 1
ATOM 2394 C C . ARG A 1 309 ? -60.269 1.289 -3.174 1.00 41.16 309 ARG A C 1
ATOM 2396 O O . ARG A 1 309 ? -61.484 1.326 -3.037 1.00 41.16 309 ARG A O 1
ATOM 2403 N N . ILE A 1 310 ? -59.477 2.307 -2.836 1.00 42.91 310 ILE A N 1
ATOM 2404 C CA . ILE A 1 310 ? -59.984 3.580 -2.299 1.00 42.91 310 ILE A CA 1
ATOM 2405 C C . ILE A 1 310 ? -60.647 4.415 -3.409 1.00 42.91 310 ILE A C 1
ATOM 2407 O O . ILE A 1 310 ? -61.621 5.114 -3.143 1.00 42.91 310 ILE A O 1
ATOM 2411 N N . SER A 1 311 ? -60.173 4.321 -4.659 1.00 38.69 311 SER A N 1
ATOM 2412 C CA . SER A 1 311 ? -60.780 5.067 -5.774 1.00 38.69 311 SER A CA 1
ATOM 2413 C C . SER A 1 311 ? -62.136 4.507 -6.215 1.00 38.69 311 SER A C 1
ATOM 2415 O O . SER A 1 311 ? -62.957 5.286 -6.683 1.00 38.69 311 SER A O 1
ATOM 2417 N N . VAL A 1 312 ? -62.385 3.201 -6.048 1.00 41.31 312 VAL A N 1
ATOM 2418 C CA . VAL A 1 312 ? -63.673 2.567 -6.399 1.00 41.31 312 VAL A CA 1
ATOM 2419 C C . VAL A 1 312 ? -64.784 3.012 -5.444 1.00 41.31 312 VAL A C 1
ATOM 2421 O O . VAL A 1 312 ? -65.859 3.396 -5.891 1.00 41.31 312 VAL A O 1
ATOM 2424 N N . VAL A 1 313 ? -64.494 3.088 -4.142 1.00 39.09 313 VAL A N 1
ATOM 2425 C CA . VAL A 1 313 ? -65.456 3.600 -3.149 1.00 39.09 313 VAL A CA 1
ATOM 2426 C C . VAL A 1 313 ? -65.710 5.102 -3.346 1.00 39.09 313 VAL A C 1
ATOM 2428 O O . VAL A 1 313 ? -66.839 5.560 -3.228 1.00 39.09 313 VAL A O 1
ATOM 2431 N N . ALA A 1 314 ? -64.690 5.885 -3.719 1.00 37.94 314 ALA A N 1
ATOM 2432 C CA . ALA A 1 314 ? -64.865 7.314 -3.997 1.00 37.94 314 ALA A CA 1
ATOM 2433 C C . ALA A 1 314 ? -65.690 7.591 -5.271 1.00 37.94 314 ALA A C 1
ATOM 2435 O O . ALA A 1 314 ? -66.416 8.584 -5.316 1.00 37.94 314 ALA A O 1
ATOM 2436 N N . SER A 1 315 ? -65.610 6.727 -6.293 1.00 38.62 315 SER A N 1
ATOM 2437 C CA . SER A 1 315 ? -66.452 6.840 -7.492 1.00 38.62 315 SER A CA 1
ATOM 2438 C C . SER A 1 315 ? -67.903 6.423 -7.244 1.00 38.62 315 SER A C 1
ATOM 2440 O O . SER A 1 315 ? -68.801 7.059 -7.780 1.00 38.62 315 SER A O 1
ATOM 2442 N N . GLU A 1 316 ? -68.149 5.419 -6.397 1.00 39.66 316 GLU A N 1
ATOM 2443 C CA . GLU A 1 316 ? -69.512 4.967 -6.058 1.00 39.66 316 GLU A CA 1
ATOM 2444 C C . GLU A 1 316 ? -70.278 5.952 -5.159 1.00 39.66 316 GLU A C 1
ATOM 2446 O O . GLU A 1 316 ? -71.498 5.914 -5.118 1.00 39.66 316 GLU A O 1
ATOM 2451 N N . VAL A 1 317 ? -69.581 6.860 -4.467 1.00 37.97 317 VAL A N 1
ATOM 2452 C CA . VAL A 1 317 ? -70.196 7.919 -3.639 1.00 37.97 317 VAL A CA 1
ATOM 2453 C C . VAL A 1 317 ? -70.415 9.224 -4.425 1.00 37.97 317 VAL A C 1
ATOM 2455 O O . VAL A 1 317 ? -71.144 10.108 -3.983 1.00 37.97 317 VAL A O 1
ATOM 2458 N N . THR A 1 318 ? -69.785 9.369 -5.596 1.00 37.66 318 THR A N 1
ATOM 2459 C CA . THR A 1 318 ? -69.895 10.565 -6.457 1.00 37.66 318 THR A CA 1
ATOM 2460 C C . THR A 1 318 ? -70.702 10.335 -7.739 1.00 37.66 318 THR A C 1
ATOM 2462 O O . THR A 1 318 ? -70.778 11.239 -8.574 1.00 37.66 318 THR A O 1
ATOM 2465 N N . SER A 1 319 ? -71.328 9.162 -7.880 1.00 36.97 319 SER A N 1
ATOM 2466 C CA . SER A 1 319 ? -72.337 8.846 -8.904 1.00 36.97 319 SER A CA 1
ATOM 2467 C C . SER A 1 319 ? -73.695 8.578 -8.267 1.00 36.97 319 SER A C 1
ATOM 2469 O O . SER A 1 319 ? -74.701 8.883 -8.946 1.00 36.97 319 SER A O 1
#

Sequence (319 aa):
MNALAQVDPPTAWKAIDRLAMVVASPMEISRYVGPDSELIPAPQLAIVISKLRQDMQPATTEEAGETTKVVFAPFPMSRLNDPGLAMRIVLDMIAEYPVGVGHEAARDIHRQVREFAPGPGHVFQALERAMRRRRLRLAVAEAMELEHVRRAEERRRAEERAQVAEAERSALAAKLHTLLGDDAPTLEEMTRASEVLRRAAGVASRHWLLWRDELRQGDRWAARLCKRLAALPAIASDEAAVLLDAGLDERATDHGGPYEAAMAELRHRGSSAADIAEFTLGVLEDRHEALARQTDLAATYRSRISPSRISVVASEVTS

pLDDT: mean 70.61, std 21.49, range [28.3, 96.94]

Secondary structure (DSSP, 8-state):
--------HHHHHHHHHHHHHH-SSGGGHHHHSSTTSPPPPHHHHHHHHHHHHHTTSPPPHHHHHHHHHHHHTTS-GGGSS-HHHHHHHHHHHHHTS-HHHHHHHHHHHHHH--SSPPPHHHHHHHHHHHHHHHHHHHHHHHHHHHHHHHHHHHHHHHHHHHHHHHHHHHHHHHHHHHHHGGGSPPHHHHHHHHHHHHHHHHHHHHHHHHHHHHHHHHHHHHHHHHHHHTTS----TTHHHHHHHTT--GGGGTTHHHHHHHHHHHHHTT--HHHHHHHHHHHHHHHHHHHHHHHHHHHHHHHHS-HHHHHHHHHHT--

Radius of gyration: 37.73 Å; chains: 1; bounding box: 99×40×95 Å

Foldseek 3Di:
DDPPPQDPLVNLLVVLLVLLVVDPDLVCLPVAQDDPHDFDDQVSLVVVLVVLVVQFDFDDLVLLLVLLCLLCVLDDCVPDPDSPVQSVLSSVVSRNGGSVLSNQLSVVSVVPPPHHRDGPVSSNVSSVVSVSSSVSSSSSSVSSNVSVVVVVVVVVVVVVVVVVVVVVLVVVQVVQCVVPPPPRDDSVLVVLLVVLVVLLVVLVVVVVVLVVVVVVVVVVVVVVVVVVVVPDDDDDDPVVVVVVCVPDPCVVVPCPVVLVVVLVVCVVVVHDSSVSSNVVSVVSVVVSVVVVVVVVVVVVVVVVPPPVVVVVVVVVVVD